Protein AF-A0A9D8DYC7-F1 (afdb_monomer_lite)

pLDDT: mean 74.24, std 22.23, range [32.59, 98.38]

Radius of gyration: 33.9 Å; chains: 1; bounding box: 55×58×123 Å

Structure (mmCIF, N/CA/C/O backbone):
data_AF-A0A9D8DYC7-F1
#
_entry.id   AF-A0A9D8DYC7-F1
#
loop_
_atom_site.group_PDB
_atom_site.id
_atom_site.type_symbol
_atom_site.label_atom_id
_atom_site.label_alt_id
_atom_site.label_comp_id
_atom_site.label_asym_id
_atom_site.label_entity_id
_atom_site.label_seq_id
_atom_site.pdbx_PDB_ins_code
_atom_site.Cartn_x
_atom_site.Cartn_y
_atom_site.Cartn_z
_atom_site.occupancy
_atom_site.B_iso_or_equiv
_atom_site.auth_seq_id
_atom_site.auth_comp_id
_atom_site.auth_asym_id
_atom_site.auth_atom_id
_atom_site.pdbx_PDB_model_num
ATOM 1 N N . MET A 1 1 ? 30.941 -20.129 37.085 1.00 39.78 1 MET A N 1
ATOM 2 C CA . MET A 1 1 ? 29.629 -20.654 36.646 1.00 39.78 1 MET A CA 1
ATOM 3 C C . MET A 1 1 ? 29.746 -21.065 35.185 1.00 39.78 1 MET A C 1
ATOM 5 O O . MET A 1 1 ? 30.090 -20.226 34.367 1.00 39.78 1 MET A O 1
ATOM 9 N N . ARG A 1 2 ? 29.586 -22.355 34.863 1.00 40.44 2 ARG A N 1
ATOM 10 C CA . ARG A 1 2 ? 29.643 -22.871 33.484 1.00 40.44 2 ARG A CA 1
ATOM 11 C C . ARG A 1 2 ? 28.208 -23.106 33.016 1.00 40.44 2 ARG A C 1
ATOM 13 O O . ARG A 1 2 ? 27.512 -23.919 33.615 1.00 40.44 2 ARG A O 1
ATOM 20 N N . HIS A 1 3 ? 27.760 -22.380 31.995 1.00 33.50 3 HIS A N 1
ATOM 21 C CA . HIS A 1 3 ? 26.435 -22.586 31.413 1.00 33.50 3 HIS A CA 1
ATOM 22 C C . HIS A 1 3 ? 26.420 -23.901 30.630 1.00 33.50 3 HIS A C 1
ATOM 24 O O . HIS A 1 3 ? 27.193 -24.101 29.695 1.00 33.50 3 HIS A O 1
ATOM 30 N N . ARG A 1 4 ? 25.558 -24.817 31.069 1.00 41.38 4 ARG A N 1
ATOM 31 C CA . ARG A 1 4 ? 25.291 -26.105 30.432 1.00 41.38 4 ARG A CA 1
ATOM 32 C C . ARG A 1 4 ? 24.345 -25.852 29.257 1.00 41.38 4 ARG A C 1
ATOM 34 O O . ARG A 1 4 ? 23.268 -25.299 29.456 1.00 41.38 4 ARG A O 1
ATOM 41 N N . ALA A 1 5 ? 24.748 -26.234 28.048 1.00 40.66 5 ALA A N 1
ATOM 42 C CA . ALA A 1 5 ? 23.866 -26.227 26.888 1.00 40.66 5 ALA A CA 1
ATOM 43 C C . ALA A 1 5 ? 22.765 -27.280 27.090 1.00 40.66 5 ALA A C 1
ATOM 45 O O . ALA A 1 5 ? 23.059 -28.463 27.275 1.00 40.66 5 ALA A O 1
ATOM 46 N N . VAL A 1 6 ? 21.509 -26.840 27.093 1.00 42.41 6 VAL A N 1
ATOM 47 C CA . VAL A 1 6 ? 20.333 -27.715 27.113 1.00 42.41 6 VAL A CA 1
ATOM 48 C C . VAL A 1 6 ? 20.052 -28.133 25.671 1.00 42.41 6 VAL A C 1
ATOM 50 O O . VAL A 1 6 ? 19.898 -27.280 24.798 1.00 42.41 6 VAL A O 1
ATOM 53 N N . ARG A 1 7 ? 20.028 -29.443 25.414 1.00 35.91 7 ARG A N 1
ATOM 54 C CA . ARG A 1 7 ? 19.517 -30.002 24.159 1.00 35.91 7 ARG A CA 1
ATOM 55 C C . ARG A 1 7 ? 17.993 -29.949 24.207 1.00 35.91 7 ARG A C 1
ATOM 57 O O . ARG A 1 7 ? 17.402 -30.446 25.160 1.00 35.91 7 ARG A O 1
ATOM 64 N N . LEU A 1 8 ? 17.384 -29.321 23.207 1.00 41.25 8 LEU A N 1
ATOM 65 C CA . LEU A 1 8 ? 15.946 -29.383 22.968 1.00 41.25 8 LEU A CA 1
ATOM 66 C C . LEU A 1 8 ? 15.691 -30.579 22.043 1.00 41.25 8 LEU A C 1
ATOM 68 O O . LEU A 1 8 ? 15.906 -30.475 20.838 1.00 41.25 8 LEU A O 1
ATOM 72 N N . ASP A 1 9 ? 15.283 -31.709 22.619 1.00 42.84 9 ASP A N 1
ATOM 73 C CA . ASP A 1 9 ? 14.902 -32.935 21.905 1.00 42.84 9 ASP A CA 1
ATOM 74 C C . ASP A 1 9 ? 13.382 -32.988 21.654 1.00 42.84 9 ASP A C 1
ATOM 76 O O . ASP A 1 9 ? 12.734 -33.977 21.965 1.00 42.84 9 ASP A O 1
ATOM 80 N N . ASP A 1 10 ? 12.808 -31.938 21.056 1.00 39.88 10 ASP A N 1
ATOM 81 C CA . ASP A 1 10 ? 11.396 -31.928 20.635 1.00 39.88 10 ASP A CA 1
ATOM 82 C C . ASP A 1 10 ? 11.242 -31.366 19.210 1.00 39.88 10 ASP A C 1
ATOM 84 O O . ASP A 1 10 ? 10.571 -30.365 18.951 1.00 39.88 10 ASP A O 1
ATOM 88 N N . GLU A 1 11 ? 11.876 -32.032 18.239 1.00 32.59 11 GLU A N 1
ATOM 89 C CA . GLU A 1 11 ? 11.521 -31.882 16.824 1.00 32.59 11 GLU A CA 1
ATOM 90 C C . GLU A 1 11 ? 10.246 -32.698 16.552 1.00 32.59 11 GLU A C 1
ATOM 92 O O . GLU A 1 11 ? 10.288 -33.883 16.208 1.00 32.59 11 GLU A O 1
ATOM 97 N N . VAL A 1 12 ? 9.076 -32.065 16.676 1.00 34.31 12 VAL A N 1
ATOM 98 C CA . VAL A 1 12 ? 7.830 -32.639 16.155 1.00 34.31 12 VAL A CA 1
ATOM 99 C C . VAL A 1 12 ? 7.902 -32.609 14.630 1.00 34.31 12 VAL A C 1
ATOM 101 O O . VAL A 1 12 ? 7.516 -31.644 13.970 1.00 34.31 12 VAL A O 1
ATOM 104 N N . ARG A 1 13 ? 8.389 -33.707 14.046 1.00 41.12 13 ARG A N 1
ATOM 105 C CA . ARG A 1 13 ? 8.246 -33.987 12.616 1.00 41.12 13 ARG A CA 1
ATOM 106 C C . ARG A 1 13 ? 6.770 -34.199 12.306 1.00 41.12 13 ARG A C 1
ATOM 108 O O . ARG A 1 13 ? 6.270 -35.325 12.306 1.00 41.12 13 ARG A O 1
ATOM 115 N N . LEU A 1 14 ? 6.068 -33.111 12.001 1.00 36.12 14 LEU A N 1
ATOM 116 C CA . LEU A 1 14 ? 4.767 -33.171 11.353 1.00 36.12 14 LEU A CA 1
ATOM 117 C C . LEU A 1 14 ? 4.957 -33.881 10.009 1.00 36.12 14 LEU A C 1
ATOM 119 O O . LEU A 1 14 ? 5.402 -33.295 9.022 1.00 36.12 14 LEU A O 1
ATOM 123 N N . ARG A 1 15 ? 4.630 -35.180 9.977 1.00 42.94 15 ARG A N 1
ATOM 124 C CA . ARG A 1 15 ? 4.436 -35.969 8.756 1.00 42.94 15 ARG A CA 1
ATOM 125 C C . ARG A 1 15 ? 3.227 -35.411 8.007 1.00 42.94 15 ARG A C 1
ATOM 127 O O . ARG A 1 15 ? 2.181 -36.050 7.907 1.00 42.94 15 ARG A O 1
ATOM 134 N N . HIS A 1 16 ? 3.371 -34.223 7.436 1.00 38.84 16 HIS A N 1
ATOM 135 C CA . HIS A 1 16 ? 2.527 -33.816 6.336 1.00 38.84 16 HIS A CA 1
ATOM 136 C C . HIS A 1 16 ? 2.881 -34.729 5.168 1.00 38.84 16 HIS A C 1
ATOM 138 O O . HIS A 1 16 ? 3.920 -34.587 4.526 1.00 38.84 16 HIS A O 1
ATOM 144 N N . ARG A 1 17 ? 2.008 -35.710 4.917 1.00 43.97 17 ARG A N 1
ATOM 145 C CA . ARG A 1 17 ? 1.913 -36.419 3.639 1.00 43.97 17 ARG A CA 1
ATOM 146 C C . ARG A 1 17 ? 1.528 -35.409 2.551 1.00 43.97 17 ARG A C 1
ATOM 148 O O . ARG A 1 17 ? 0.410 -35.417 2.051 1.00 43.97 17 ARG A O 1
ATOM 155 N N . LEU A 1 18 ? 2.453 -34.527 2.199 1.00 41.94 18 LEU A N 1
ATOM 156 C CA . LEU A 1 18 ? 2.472 -33.879 0.904 1.00 41.94 18 LEU A CA 1
ATOM 157 C C . LEU A 1 18 ? 3.303 -34.797 0.021 1.00 41.94 18 LEU A C 1
ATOM 159 O O . LEU A 1 18 ? 4.520 -34.885 0.161 1.00 41.94 18 LEU A O 1
ATOM 163 N N . ALA A 1 19 ? 2.628 -35.535 -0.857 1.00 34.09 19 ALA A N 1
ATOM 164 C CA . ALA A 1 19 ? 3.305 -36.133 -1.990 1.00 34.09 19 ALA A CA 1
ATOM 165 C C . ALA A 1 19 ? 3.860 -34.973 -2.821 1.00 34.09 19 ALA A C 1
ATOM 167 O O . ALA A 1 19 ? 3.134 -34.298 -3.552 1.00 34.09 19 ALA A O 1
ATOM 168 N N . GLN A 1 20 ? 5.147 -34.702 -2.638 1.00 36.22 20 GLN A N 1
ATOM 169 C CA . GLN A 1 20 ? 5.927 -33.867 -3.524 1.00 36.22 20 GLN A CA 1
ATOM 170 C C . GLN A 1 20 ? 5.911 -34.572 -4.882 1.00 36.22 20 GLN A C 1
ATOM 172 O O . GLN A 1 20 ? 6.554 -35.602 -5.076 1.00 36.22 20 GLN A O 1
ATOM 177 N N . LEU A 1 21 ? 5.107 -34.059 -5.814 1.00 38.34 21 LEU A N 1
ATOM 178 C CA . LEU A 1 21 ? 5.209 -34.426 -7.219 1.00 38.34 21 LEU A CA 1
ATOM 179 C C . LEU A 1 21 ? 6.598 -33.982 -7.677 1.00 38.34 21 LEU A C 1
ATOM 181 O O . LEU A 1 21 ? 6.830 -32.811 -7.986 1.00 38.34 21 LEU A O 1
ATOM 185 N N . HIS A 1 22 ? 7.537 -34.925 -7.665 1.00 40.12 22 HIS A N 1
ATOM 186 C CA . HIS A 1 22 ? 8.797 -34.789 -8.367 1.00 40.12 22 HIS A CA 1
ATOM 187 C C . HIS A 1 22 ? 8.465 -34.391 -9.803 1.00 40.12 22 HIS A C 1
ATOM 189 O O . HIS A 1 22 ? 7.750 -35.106 -10.510 1.00 40.12 22 HIS A O 1
ATOM 195 N N . ARG A 1 23 ? 8.954 -33.220 -10.227 1.00 39.28 23 ARG A N 1
ATOM 196 C CA . ARG A 1 23 ? 8.998 -32.875 -11.646 1.00 39.28 23 ARG A CA 1
ATOM 197 C C . ARG A 1 23 ? 9.693 -34.033 -12.346 1.00 39.28 23 ARG A C 1
ATOM 199 O O . ARG A 1 23 ? 10.857 -34.304 -12.058 1.00 39.28 23 ARG A O 1
ATOM 206 N N . ALA A 1 24 ? 8.973 -34.702 -13.241 1.00 43.03 24 ALA A N 1
ATOM 207 C CA . ALA A 1 24 ? 9.589 -35.595 -14.200 1.00 43.03 24 ALA A CA 1
ATOM 208 C C . ALA A 1 24 ? 10.715 -34.812 -14.881 1.00 43.03 24 ALA A C 1
ATOM 210 O O . ALA A 1 24 ? 10.492 -33.713 -15.401 1.00 43.03 24 ALA A O 1
ATOM 211 N N . ALA A 1 25 ? 11.929 -35.352 -14.796 1.00 48.31 25 ALA A N 1
ATOM 212 C CA . ALA A 1 25 ? 13.058 -34.888 -15.572 1.00 48.31 25 ALA A CA 1
ATOM 213 C C . ALA A 1 25 ? 12.602 -34.798 -17.032 1.00 48.31 25 ALA A C 1
ATOM 215 O O . ALA A 1 25 ? 12.204 -35.795 -17.633 1.00 48.31 25 ALA A O 1
ATOM 216 N N . GLY A 1 26 ? 12.579 -33.578 -17.569 1.00 46.78 26 GLY A N 1
ATOM 217 C CA . GLY A 1 26 ? 12.289 -33.350 -18.972 1.00 46.78 26 GLY A CA 1
ATOM 218 C C . GLY A 1 26 ? 13.340 -34.077 -19.792 1.00 46.78 26 GLY A C 1
ATOM 219 O O . GLY A 1 26 ? 14.512 -33.708 -19.767 1.00 46.78 26 GLY A O 1
ATOM 220 N N . HIS A 1 27 ? 12.903 -35.134 -20.469 1.00 51.03 27 HIS A N 1
ATOM 221 C CA . HIS A 1 27 ? 13.691 -35.909 -21.407 1.00 51.03 27 HIS A CA 1
ATOM 222 C C . HIS A 1 27 ? 14.427 -34.996 -22.390 1.00 51.03 27 HIS A C 1
ATOM 224 O O . HIS A 1 27 ? 13.849 -34.065 -22.961 1.00 51.03 27 HIS A O 1
ATOM 230 N N . GLY A 1 28 ? 15.717 -35.283 -22.572 1.00 50.50 28 GLY A N 1
ATOM 231 C CA . GLY A 1 28 ? 16.559 -34.641 -23.565 1.00 50.50 28 GLY A CA 1
ATOM 232 C C . GLY A 1 28 ? 15.902 -34.686 -24.940 1.00 50.50 28 GLY A C 1
ATOM 233 O O . GLY A 1 28 ? 15.473 -35.737 -25.414 1.00 50.50 28 GLY A O 1
ATOM 234 N N . ARG A 1 29 ? 15.836 -33.525 -25.592 1.00 51.84 29 ARG A N 1
ATOM 235 C CA . ARG A 1 29 ? 15.530 -33.439 -27.018 1.00 51.84 29 ARG A CA 1
ATOM 236 C C . ARG A 1 29 ? 16.759 -33.908 -27.792 1.00 51.84 29 ARG A C 1
ATOM 238 O O . ARG A 1 29 ? 17.601 -33.101 -28.173 1.00 51.84 29 ARG A O 1
ATOM 245 N N . ALA A 1 30 ? 16.859 -35.220 -27.981 1.00 54.38 30 ALA A N 1
ATOM 246 C CA . ALA A 1 30 ? 17.631 -35.797 -29.070 1.00 54.38 30 ALA A CA 1
ATOM 247 C C . ALA A 1 30 ? 16.997 -35.367 -30.404 1.00 54.38 30 ALA A C 1
ATOM 249 O O . ALA A 1 30 ? 15.776 -35.229 -30.512 1.00 54.38 30 ALA A O 1
ATOM 250 N N . GLY A 1 31 ? 17.848 -35.065 -31.382 1.00 56.78 31 GLY A N 1
ATOM 251 C CA . GLY A 1 31 ? 17.478 -34.395 -32.621 1.00 56.78 31 GLY A CA 1
ATOM 252 C C . GLY A 1 31 ? 16.510 -35.184 -33.500 1.00 56.78 31 GLY A C 1
ATOM 253 O O . GLY A 1 31 ? 16.640 -36.392 -33.674 1.00 56.78 31 GLY A O 1
ATOM 254 N N . ALA A 1 32 ? 15.587 -34.458 -34.126 1.00 54.31 32 ALA A N 1
ATOM 255 C CA . ALA A 1 32 ? 14.923 -34.915 -35.334 1.00 54.31 32 ALA A CA 1
ATOM 256 C C . ALA A 1 32 ? 15.637 -34.280 -36.532 1.00 54.31 32 ALA A C 1
ATOM 258 O O . ALA A 1 32 ? 15.712 -33.054 -36.655 1.00 54.31 32 ALA A O 1
ATOM 259 N N . ALA A 1 33 ? 16.195 -35.135 -37.385 1.00 54.84 33 ALA A N 1
ATOM 260 C CA . ALA A 1 33 ? 16.721 -34.766 -38.686 1.00 54.84 33 ALA A CA 1
ATOM 261 C C . ALA A 1 33 ? 15.634 -34.096 -39.544 1.00 54.84 33 ALA A C 1
ATOM 263 O O . ALA A 1 33 ? 14.439 -34.355 -39.393 1.00 54.84 33 ALA A O 1
ATOM 264 N N . ARG A 1 34 ? 16.077 -33.227 -40.458 1.00 56.47 34 ARG A N 1
ATOM 265 C CA . ARG A 1 34 ? 15.253 -32.565 -41.475 1.00 56.47 34 ARG A CA 1
ATOM 266 C C . ARG A 1 34 ? 14.502 -33.615 -42.300 1.00 56.47 34 ARG A C 1
ATOM 268 O O . ARG A 1 34 ? 15.087 -34.240 -43.178 1.00 56.47 34 ARG A O 1
ATOM 275 N N . GLY A 1 35 ? 13.216 -33.798 -42.016 1.00 66.12 35 GLY A N 1
ATOM 276 C CA . GLY A 1 35 ? 12.315 -34.550 -42.884 1.00 66.12 35 GLY A CA 1
ATOM 277 C C . GLY A 1 35 ? 12.008 -33.763 -44.170 1.00 66.12 35 GLY A C 1
ATOM 278 O O . GLY A 1 35 ? 11.955 -32.530 -44.125 1.00 66.12 35 GLY A O 1
ATOM 279 N N . PRO A 1 36 ? 11.819 -34.442 -45.315 1.00 60.09 36 PRO A N 1
ATOM 280 C CA . PRO A 1 36 ? 11.502 -33.804 -46.589 1.00 60.09 36 PRO A CA 1
ATOM 281 C C . PRO A 1 36 ? 10.137 -33.101 -46.542 1.00 60.09 36 PRO A C 1
ATOM 283 O O . PRO A 1 36 ? 9.155 -33.636 -46.030 1.00 60.09 36 PRO A O 1
ATOM 286 N N . GLN A 1 37 ? 10.088 -31.880 -47.081 1.00 61.56 37 GLN A N 1
ATOM 287 C CA . GLN A 1 37 ? 8.865 -31.083 -47.185 1.00 61.56 37 GLN A CA 1
ATOM 288 C C . GLN A 1 37 ? 7.853 -31.750 -48.135 1.00 61.56 37 GLN A C 1
ATOM 290 O O . GLN A 1 37 ? 8.222 -32.080 -49.266 1.00 61.56 37 GLN A O 1
ATOM 295 N N . PRO A 1 38 ? 6.577 -31.899 -47.735 1.00 59.25 38 PRO A N 1
ATOM 296 C CA . PRO A 1 38 ? 5.531 -32.370 -48.631 1.00 59.25 38 PRO A CA 1
ATOM 297 C C . PRO A 1 38 ? 5.264 -31.321 -49.717 1.00 59.25 38 PRO A C 1
ATOM 299 O O . PRO A 1 38 ? 4.814 -30.206 -49.446 1.00 59.25 38 PRO A O 1
ATOM 302 N N . ARG A 1 39 ? 5.571 -31.691 -50.962 1.00 60.62 39 ARG A N 1
ATOM 303 C CA . ARG A 1 39 ? 5.226 -30.935 -52.165 1.00 60.62 39 ARG A CA 1
ATOM 304 C C . ARG A 1 39 ? 3.802 -31.311 -52.597 1.00 60.62 39 ARG A C 1
ATOM 306 O O . ARG A 1 39 ? 3.547 -32.469 -52.898 1.00 60.62 39 ARG A O 1
ATOM 313 N N . HIS A 1 40 ? 2.940 -30.297 -52.684 1.00 59.12 40 HIS A N 1
ATOM 314 C CA . HIS A 1 40 ? 1.634 -30.262 -53.369 1.00 59.12 40 HIS A CA 1
ATOM 315 C C . HIS A 1 40 ? 0.416 -30.952 -52.727 1.00 59.12 40 HIS A C 1
ATOM 317 O O . HIS A 1 40 ? 0.489 -32.038 -52.165 1.00 59.12 40 HIS A O 1
ATOM 323 N N . GLY A 1 41 ? -0.742 -30.292 -52.897 1.00 49.97 41 GLY A N 1
ATOM 324 C CA . GLY A 1 41 ? -2.073 -30.877 -52.722 1.00 49.97 41 GLY A CA 1
ATOM 325 C C . GLY A 1 41 ? -3.179 -29.868 -52.392 1.00 49.97 41 GLY A C 1
ATOM 326 O O . GLY A 1 41 ? -3.667 -29.846 -51.266 1.00 49.97 41 GLY A O 1
ATOM 327 N N . ALA A 1 42 ? -3.607 -29.053 -53.362 1.00 53.22 42 ALA A N 1
ATOM 328 C CA . ALA A 1 42 ? -4.771 -28.167 -53.254 1.00 53.22 42 ALA A CA 1
ATOM 329 C C . ALA A 1 42 ? -6.081 -28.881 -53.643 1.00 53.22 42 ALA A C 1
ATOM 331 O O . ALA A 1 42 ? -6.836 -28.361 -54.446 1.00 53.22 42 ALA A O 1
ATOM 332 N N . HIS A 1 43 ? -6.365 -30.065 -53.093 1.00 57.16 43 HIS A N 1
ATOM 333 C CA . HIS A 1 43 ? -7.658 -30.739 -53.280 1.00 57.16 43 HIS A CA 1
ATOM 334 C C . HIS A 1 43 ? -8.028 -31.511 -52.008 1.00 57.16 43 HIS A C 1
ATOM 336 O O . HIS A 1 43 ? -7.647 -32.665 -51.831 1.00 57.16 43 HIS A O 1
ATOM 342 N N . ARG A 1 44 ? -8.754 -30.869 -51.085 1.00 50.88 44 ARG A N 1
ATOM 343 C CA . ARG A 1 44 ? -9.368 -31.559 -49.942 1.00 50.88 44 ARG A CA 1
ATOM 344 C C . ARG A 1 44 ? -10.794 -31.950 -50.320 1.00 50.88 44 ARG A C 1
ATOM 346 O O . ARG A 1 44 ? -11.689 -31.114 -50.266 1.00 50.88 44 ARG A O 1
ATOM 353 N N . GLY A 1 45 ? -10.988 -33.206 -50.715 1.00 71.56 45 GLY A N 1
ATOM 354 C CA . GLY A 1 45 ? -12.315 -33.823 -50.717 1.00 71.56 45 GLY A CA 1
ATOM 355 C C . GLY A 1 45 ? -12.851 -33.962 -49.287 1.00 71.56 45 GLY A C 1
ATOM 356 O O . GLY A 1 45 ? -12.072 -33.988 -48.330 1.00 71.56 45 GLY A O 1
ATOM 357 N N . ALA A 1 46 ? -14.176 -34.023 -49.141 1.00 61.59 46 ALA A N 1
ATOM 358 C CA . ALA A 1 46 ? -14.837 -34.220 -47.856 1.00 61.59 46 ALA A CA 1
ATOM 359 C C . ALA A 1 46 ? -14.375 -35.544 -47.225 1.00 61.59 46 ALA A C 1
ATOM 361 O O . ALA A 1 46 ? -14.586 -36.619 -47.785 1.00 61.59 46 ALA A O 1
ATOM 362 N N . LEU A 1 47 ? -13.702 -35.459 -46.076 1.00 68.81 47 LEU A N 1
ATOM 363 C CA . LEU A 1 47 ? -13.315 -36.642 -45.314 1.00 68.81 47 LEU A CA 1
ATOM 364 C C . LEU A 1 47 ? -14.577 -37.282 -44.702 1.00 68.81 47 LEU A C 1
ATOM 366 O O . LEU A 1 47 ? -15.395 -36.546 -44.149 1.00 68.81 47 LEU A O 1
ATOM 370 N N . PRO A 1 48 ? -14.740 -38.617 -44.767 1.00 62.66 48 PRO A N 1
ATOM 371 C CA . PRO A 1 48 ? -15.850 -39.316 -44.123 1.00 62.66 48 PRO A CA 1
ATOM 372 C C . PRO A 1 48 ? -15.851 -39.111 -42.604 1.00 62.66 48 PRO A C 1
ATOM 374 O O . PRO A 1 48 ? -14.788 -39.081 -41.977 1.00 62.66 48 PRO A O 1
ATOM 377 N N . ASP A 1 49 ? -17.043 -39.040 -42.009 1.00 60.62 49 ASP A N 1
ATOM 378 C CA . ASP A 1 49 ? -17.220 -38.924 -40.561 1.00 60.62 49 ASP A CA 1
ATOM 379 C C . ASP A 1 49 ? -16.598 -40.120 -39.828 1.00 60.62 49 ASP A C 1
ATOM 381 O O . ASP A 1 49 ? -17.120 -41.240 -39.806 1.00 60.62 49 ASP A O 1
ATOM 385 N N . LEU A 1 50 ? -15.458 -39.874 -39.183 1.00 62.72 50 LEU A N 1
ATOM 386 C CA . LEU A 1 50 ? -14.822 -40.839 -38.298 1.00 62.72 50 LEU A CA 1
ATOM 387 C C . LEU A 1 50 ? -15.702 -41.045 -37.059 1.00 62.72 50 LEU A C 1
ATOM 389 O O . LEU A 1 50 ? -15.846 -40.157 -36.213 1.00 62.72 50 LEU A O 1
ATOM 393 N N . ARG A 1 51 ? -16.255 -42.258 -36.926 1.00 60.78 51 ARG A N 1
ATOM 394 C CA . ARG A 1 51 ? -16.970 -42.714 -35.727 1.00 60.78 51 ARG A CA 1
ATOM 395 C C . ARG A 1 51 ? -16.068 -42.568 -34.500 1.00 60.78 51 ARG A C 1
ATOM 397 O O . ARG A 1 51 ? -15.118 -43.327 -34.311 1.00 60.78 51 ARG A O 1
ATOM 404 N N . ARG A 1 52 ? -16.392 -41.607 -33.630 1.00 64.94 52 ARG A N 1
ATOM 405 C CA . ARG A 1 52 ? -15.810 -41.515 -32.286 1.00 64.94 52 ARG A CA 1
ATOM 406 C C . ARG A 1 52 ? -16.224 -42.746 -31.484 1.00 64.94 52 ARG A C 1
ATOM 408 O O . ARG A 1 52 ? -17.404 -42.936 -31.199 1.00 64.94 52 ARG A O 1
ATOM 415 N N . THR A 1 53 ? -15.249 -43.561 -31.097 1.00 51.00 53 THR A N 1
ATOM 416 C CA . THR A 1 53 ? -15.454 -44.651 -30.142 1.00 51.00 53 THR A CA 1
ATOM 417 C C . THR A 1 53 ? -15.936 -44.085 -28.804 1.00 51.00 53 THR A C 1
ATOM 419 O O . THR A 1 53 ? -15.492 -43.021 -28.357 1.00 51.00 53 THR A O 1
ATOM 422 N N . SER A 1 54 ? -16.901 -44.766 -28.176 1.00 62.41 54 SER A N 1
ATOM 423 C CA . SER A 1 54 ? -17.476 -44.309 -26.909 1.00 62.41 54 SER A CA 1
ATOM 424 C C . SER A 1 54 ? -16.379 -44.287 -25.842 1.00 62.41 54 SER A C 1
ATOM 426 O O . SER A 1 54 ? -15.671 -45.275 -25.646 1.00 62.41 54 SER A O 1
ATOM 428 N N . ARG A 1 55 ? -16.191 -43.137 -25.187 1.00 65.31 55 ARG A N 1
ATOM 429 C CA . ARG A 1 55 ? -15.184 -42.992 -24.134 1.00 65.31 55 ARG A CA 1
ATOM 430 C C . ARG A 1 55 ? -15.534 -43.917 -22.973 1.00 65.31 55 ARG A C 1
ATOM 432 O O . ARG A 1 55 ? -16.650 -43.863 -22.455 1.00 65.31 55 ARG A O 1
ATOM 439 N N . THR A 1 56 ? -14.559 -44.703 -22.534 1.00 58.38 56 THR A N 1
ATOM 440 C CA . THR A 1 56 ? -14.638 -45.537 -21.334 1.00 58.38 56 THR A CA 1
ATOM 441 C C . THR A 1 56 ? -15.025 -44.666 -20.138 1.00 58.38 56 THR A C 1
ATOM 443 O O . THR A 1 56 ? -14.313 -43.724 -19.781 1.00 58.38 56 THR A O 1
ATOM 446 N N . ARG A 1 57 ? -16.190 -44.939 -19.539 1.00 65.06 57 ARG A N 1
ATOM 447 C CA . ARG A 1 57 ? -16.661 -44.232 -18.343 1.00 65.06 57 ARG A CA 1
ATOM 448 C C . ARG A 1 57 ? -15.755 -44.601 -17.174 1.00 65.06 57 ARG A C 1
ATOM 450 O O . ARG A 1 57 ? -15.758 -45.741 -16.725 1.00 65.06 57 ARG A O 1
ATOM 457 N N . VAL A 1 58 ? -14.998 -43.629 -16.677 1.00 67.62 58 VAL A N 1
ATOM 458 C CA . VAL A 1 58 ? -14.230 -43.782 -15.438 1.00 67.62 58 VAL A CA 1
ATOM 459 C C . VAL A 1 58 ? -15.224 -43.822 -14.268 1.00 67.62 58 VAL A C 1
ATOM 461 O O . VAL A 1 58 ? -15.994 -42.868 -14.109 1.00 67.62 58 VAL A O 1
ATOM 464 N N . PRO A 1 59 ? -15.258 -44.895 -13.458 1.00 57.72 59 PRO A N 1
ATOM 465 C CA . PRO A 1 59 ? -16.154 -44.977 -12.313 1.00 57.72 59 PRO A CA 1
ATOM 466 C C . PRO A 1 59 ? -15.790 -43.906 -11.277 1.00 57.72 59 PRO A C 1
ATOM 468 O O . PRO A 1 59 ? -14.634 -43.755 -10.875 1.00 57.72 59 PRO A O 1
ATOM 471 N N . ARG A 1 60 ? -16.797 -43.135 -10.850 1.00 61.62 60 ARG A N 1
ATOM 472 C CA . ARG A 1 60 ? -16.663 -42.167 -9.757 1.00 61.62 60 ARG A CA 1
ATOM 473 C C . ARG A 1 60 ? -16.336 -42.910 -8.459 1.00 61.62 60 ARG A C 1
ATOM 475 O O . ARG A 1 60 ? -17.002 -43.875 -8.100 1.00 61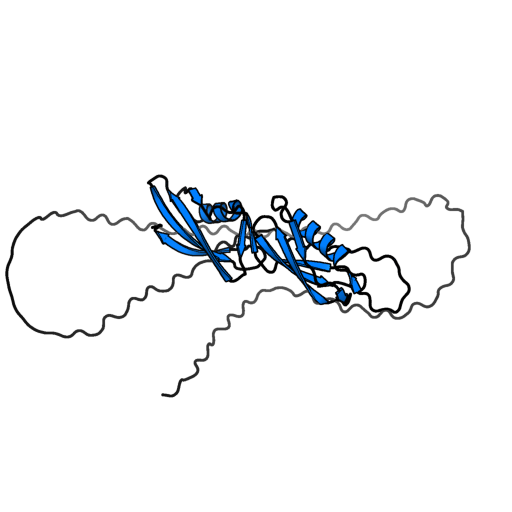.62 60 ARG A O 1
ATOM 482 N N . ARG A 1 61 ? -15.316 -42.411 -7.759 1.00 66.00 61 ARG A N 1
ATOM 483 C CA . ARG A 1 61 ? -14.842 -42.872 -6.447 1.00 66.00 61 ARG A CA 1
ATOM 484 C C . ARG A 1 61 ? -16.011 -42.962 -5.441 1.00 66.00 61 ARG A C 1
ATOM 486 O O . ARG A 1 61 ? -16.737 -41.972 -5.317 1.00 66.00 61 ARG A O 1
ATOM 493 N N . PRO A 1 62 ? -16.192 -44.078 -4.707 1.00 60.34 62 PRO A N 1
ATOM 494 C CA . PRO A 1 62 ? -17.206 -44.173 -3.663 1.00 60.34 62 PRO A CA 1
ATOM 495 C C . PRO A 1 62 ? -16.915 -43.184 -2.533 1.00 60.34 62 PRO A C 1
ATOM 497 O O . PRO A 1 62 ? -15.776 -43.038 -2.082 1.00 60.34 62 PRO A O 1
ATOM 500 N N . ARG A 1 63 ? -17.965 -42.494 -2.092 1.00 61.75 63 ARG A N 1
ATOM 501 C CA . ARG A 1 63 ? -17.963 -41.586 -0.943 1.00 61.75 63 ARG A CA 1
ATOM 502 C C . ARG A 1 63 ? -17.823 -42.428 0.331 1.00 61.75 63 ARG A C 1
ATOM 504 O O . ARG A 1 63 ? -18.583 -43.372 0.516 1.00 61.75 63 ARG A O 1
ATOM 511 N N . ALA A 1 64 ? -16.868 -42.101 1.198 1.00 60.41 64 ALA A N 1
ATOM 512 C CA . ALA A 1 64 ? -16.766 -42.731 2.513 1.00 60.41 64 ALA A CA 1
ATOM 513 C C . ALA A 1 64 ? -17.898 -42.228 3.437 1.00 60.41 64 ALA A C 1
ATOM 515 O O . ALA A 1 64 ? -18.135 -41.016 3.466 1.00 60.41 64 ALA A O 1
ATOM 516 N N . PRO A 1 65 ? -18.569 -43.098 4.215 1.00 59.47 65 PRO A N 1
ATOM 517 C CA . PRO A 1 65 ? -19.441 -42.677 5.303 1.00 59.47 65 PRO A CA 1
ATOM 518 C C . PRO A 1 65 ? -18.599 -42.446 6.567 1.00 59.47 65 PRO A C 1
ATOM 520 O O . PRO A 1 65 ? -18.267 -43.377 7.298 1.00 59.47 65 PRO A O 1
ATOM 523 N N . GLY A 1 66 ? -18.217 -41.191 6.810 1.00 55.28 66 GLY A N 1
ATOM 524 C CA . GLY A 1 66 ? -17.604 -40.762 8.067 1.00 55.28 66 GLY A CA 1
ATOM 525 C C . GLY A 1 66 ? -18.681 -40.351 9.066 1.00 55.28 66 GLY A C 1
ATOM 526 O O . GLY A 1 66 ? -19.409 -39.394 8.822 1.00 55.28 66 GLY A O 1
ATOM 527 N N . ARG A 1 67 ? -18.794 -41.117 10.152 1.00 48.41 67 ARG A N 1
ATOM 528 C CA . ARG A 1 67 ? -19.765 -40.980 11.244 1.00 48.41 67 ARG A CA 1
ATOM 529 C C . ARG A 1 67 ? -19.635 -39.645 11.990 1.00 48.41 67 ARG A C 1
ATOM 531 O O . ARG A 1 67 ? -18.533 -39.139 12.180 1.00 48.41 67 ARG A O 1
ATOM 538 N N . ALA A 1 68 ? -20.776 -39.137 12.451 1.00 50.09 68 ALA A N 1
ATOM 539 C CA . ALA A 1 68 ? -20.882 -38.042 13.406 1.00 50.09 68 ALA A CA 1
ATOM 540 C C . ALA A 1 68 ? -20.290 -38.453 14.764 1.00 50.09 68 ALA A C 1
ATOM 542 O O . ALA A 1 68 ? -20.654 -39.497 15.304 1.00 50.09 68 ALA A O 1
ATOM 543 N N . LEU A 1 69 ? -19.410 -37.621 15.317 1.00 54.03 69 LEU A N 1
ATOM 544 C CA . LEU A 1 69 ? -19.029 -37.666 16.726 1.00 54.03 69 LEU A CA 1
ATOM 545 C C . LEU A 1 69 ? -19.717 -36.496 17.432 1.00 54.03 69 LEU A C 1
ATOM 547 O O . LEU A 1 69 ? -19.200 -35.383 17.482 1.00 54.03 69 LEU A O 1
ATOM 551 N N . LEU A 1 70 ? -20.917 -36.773 17.938 1.00 54.59 70 LEU A N 1
ATOM 552 C CA . LEU A 1 70 ? -21.482 -36.083 19.091 1.00 54.59 70 LEU A CA 1
ATOM 553 C C . LEU A 1 70 ? -20.736 -36.621 20.314 1.00 54.59 70 LEU A C 1
ATOM 555 O O . LEU A 1 70 ? -20.929 -37.776 20.684 1.00 54.59 70 LEU A O 1
ATOM 559 N N . HIS A 1 71 ? -19.887 -35.802 20.924 1.00 52.06 71 HIS A N 1
ATOM 560 C CA . HIS A 1 71 ? -19.508 -36.006 22.315 1.00 52.06 71 HIS A CA 1
ATOM 561 C C . HIS A 1 71 ? -19.952 -34.794 23.120 1.00 52.06 71 HIS A C 1
ATOM 563 O O . HIS A 1 71 ? -19.443 -33.684 22.982 1.00 52.06 71 HIS A O 1
ATOM 569 N N . GLU A 1 72 ? -20.974 -35.069 23.921 1.00 55.75 72 GLU A N 1
ATOM 570 C CA . GLU A 1 72 ? -21.478 -34.295 25.036 1.00 55.75 72 GLU A CA 1
ATOM 571 C C . GLU A 1 72 ? -20.321 -33.853 25.939 1.00 55.75 72 GLU A C 1
ATOM 573 O O . GLU A 1 72 ? -19.621 -34.684 26.517 1.00 55.75 72 GLU A O 1
ATOM 578 N N . LEU A 1 73 ? -20.144 -32.542 26.110 1.00 55.09 73 LEU A N 1
ATOM 579 C CA . LEU A 1 73 ? -19.483 -32.017 27.299 1.00 55.09 73 LEU A CA 1
ATOM 580 C C . LEU A 1 73 ? -20.560 -31.533 28.257 1.00 55.09 73 LEU A C 1
ATOM 582 O O . LEU A 1 73 ? -21.249 -30.535 28.039 1.00 55.09 73 LEU A O 1
ATOM 586 N N . GLY A 1 74 ? -20.721 -32.357 29.287 1.00 48.53 74 GLY A N 1
ATOM 587 C CA . GLY A 1 74 ? -21.672 -32.221 30.361 1.00 48.53 74 GLY A CA 1
ATOM 588 C C . GLY A 1 74 ? -21.502 -30.940 31.170 1.00 48.53 74 GLY A C 1
ATOM 589 O O . GLY A 1 74 ? -20.425 -30.380 31.356 1.00 48.53 74 GLY A O 1
ATOM 590 N N . ARG A 1 75 ? -22.658 -30.527 31.671 1.00 50.91 75 ARG A N 1
ATOM 591 C CA . ARG A 1 75 ? -22.931 -29.433 32.592 1.00 50.91 75 ARG A CA 1
ATOM 592 C C . ARG A 1 75 ? -22.010 -29.456 33.819 1.00 50.91 75 ARG A C 1
ATOM 594 O O . ARG A 1 75 ? -22.012 -30.434 34.563 1.00 50.91 75 ARG A O 1
ATOM 601 N N . ALA A 1 76 ? -21.384 -28.321 34.122 1.00 41.59 76 ALA A N 1
ATOM 602 C CA . ALA A 1 76 ? -20.998 -27.967 35.485 1.00 41.59 76 ALA A CA 1
ATOM 603 C C . ALA A 1 76 ? -21.964 -26.891 36.005 1.00 41.59 76 ALA A C 1
ATOM 605 O O . ALA A 1 76 ? -22.151 -25.843 35.391 1.00 41.59 76 ALA A O 1
ATOM 606 N N . ARG A 1 77 ? -22.639 -27.216 37.112 1.00 46.19 77 ARG A N 1
ATOM 607 C CA . ARG A 1 77 ? -23.621 -26.379 37.815 1.00 46.19 77 ARG A CA 1
ATOM 608 C C . ARG A 1 77 ? -22.986 -25.106 38.405 1.00 46.19 77 ARG A C 1
ATOM 610 O O . ARG A 1 77 ? -21.845 -25.166 38.859 1.00 46.19 77 ARG A O 1
ATOM 617 N N . PRO A 1 78 ? -23.760 -24.015 38.544 1.00 46.06 78 PRO A N 1
ATOM 618 C CA . PRO A 1 78 ? -23.403 -22.889 39.398 1.00 46.06 78 PRO A CA 1
ATOM 619 C C . PRO A 1 78 ? -23.526 -23.279 40.881 1.00 46.06 78 PRO A C 1
ATOM 621 O O . PRO A 1 78 ? -24.560 -23.789 41.316 1.00 46.06 78 PRO A O 1
ATOM 624 N N . ARG A 1 79 ? -22.478 -23.025 41.674 1.00 51.88 79 ARG A N 1
ATOM 625 C CA . ARG A 1 79 ? -22.599 -22.946 43.135 1.00 51.88 79 ARG A CA 1
ATOM 626 C C . ARG A 1 79 ? -23.093 -21.549 43.485 1.00 51.88 79 ARG A C 1
ATOM 628 O O . ARG A 1 79 ? -22.339 -20.586 43.408 1.00 51.88 79 ARG A O 1
ATOM 635 N N . ALA A 1 80 ? -24.360 -21.475 43.867 1.00 46.47 80 ALA A N 1
ATOM 636 C CA . ALA A 1 80 ? -24.849 -20.428 44.741 1.00 46.47 80 ALA A CA 1
ATOM 637 C C . ALA A 1 80 ? -24.215 -20.620 46.127 1.00 46.47 80 ALA A C 1
ATOM 639 O O . ALA A 1 80 ? -24.199 -21.737 46.648 1.00 46.47 80 ALA A O 1
ATOM 640 N N . ALA A 1 81 ? -23.726 -19.538 46.722 1.00 51.84 81 ALA A N 1
ATOM 641 C CA . ALA A 1 81 ? -23.616 -19.424 48.167 1.00 51.84 81 ALA A CA 1
ATOM 642 C C . ALA A 1 81 ? -24.264 -18.096 48.599 1.00 51.84 81 ALA A C 1
ATOM 644 O O . ALA A 1 81 ? -24.158 -17.117 47.854 1.00 51.84 81 ALA A O 1
ATOM 645 N N . PRO A 1 82 ? -24.971 -18.069 49.741 1.00 57.28 82 PRO A N 1
ATOM 646 C CA . PRO A 1 82 ? -25.755 -16.926 50.194 1.00 57.28 82 PRO A CA 1
ATOM 647 C C . PRO A 1 82 ? -24.879 -15.887 50.896 1.00 57.28 82 PRO A C 1
ATOM 649 O O . PRO A 1 82 ? -23.828 -16.210 51.449 1.00 57.28 82 PRO A O 1
ATOM 652 N N . GLY A 1 83 ? -25.353 -14.643 50.893 1.00 52.00 83 GLY A N 1
ATOM 653 C CA . GLY A 1 83 ? -24.753 -13.551 51.645 1.00 52.00 83 GLY A CA 1
ATOM 654 C C . GLY A 1 83 ? -24.830 -13.738 53.160 1.00 52.00 83 GLY A C 1
ATOM 655 O O . GLY A 1 83 ? -25.716 -14.414 53.679 1.00 52.00 83 GLY A O 1
ATOM 656 N N . LEU A 1 84 ? -23.915 -13.064 53.847 1.00 58.19 84 LEU A N 1
ATOM 657 C CA . LEU A 1 84 ? -24.045 -12.656 55.238 1.00 58.19 84 LEU A CA 1
ATOM 658 C C . LEU A 1 84 ? -23.370 -11.291 55.372 1.00 58.19 84 LEU A C 1
ATOM 660 O O . LEU A 1 84 ? -22.178 -11.124 55.126 1.00 58.19 84 LEU A O 1
ATOM 664 N N . THR A 1 85 ? -24.211 -10.315 55.674 1.00 60.16 85 THR A N 1
ATOM 665 C CA . THR A 1 85 ? -23.893 -9.014 56.247 1.00 60.16 85 THR A CA 1
ATOM 666 C C . THR A 1 85 ? -23.143 -9.175 57.566 1.00 60.16 85 THR A C 1
ATOM 668 O O . THR A 1 85 ? -23.569 -9.987 58.382 1.00 60.16 85 THR A O 1
ATOM 671 N N . ASP A 1 86 ? -22.147 -8.329 57.820 1.00 45.47 86 ASP A N 1
ATOM 672 C CA . ASP A 1 86 ? -22.029 -7.684 59.132 1.00 45.47 86 ASP A CA 1
ATOM 673 C C . ASP A 1 86 ? -21.279 -6.343 59.003 1.00 45.47 86 ASP A C 1
ATOM 675 O O . ASP A 1 86 ? -20.171 -6.320 58.450 1.00 45.47 86 ASP A O 1
ATOM 679 N N . PRO A 1 87 ? -21.878 -5.215 59.426 1.00 59.94 87 PRO A N 1
ATOM 680 C CA . PRO A 1 87 ? -21.183 -3.957 59.614 1.00 59.94 87 PRO A CA 1
ATOM 681 C C . PRO A 1 87 ? -20.630 -3.831 61.045 1.00 59.94 87 PRO A C 1
ATOM 683 O O . PRO A 1 87 ? -21.202 -4.313 62.011 1.00 59.94 87 PRO A O 1
ATOM 686 N N . ASP A 1 88 ? -19.570 -3.036 61.147 1.00 53.44 88 ASP A N 1
ATOM 687 C CA . ASP A 1 88 ? -19.138 -2.296 62.334 1.00 53.44 88 ASP A CA 1
ATOM 688 C C . ASP A 1 88 ? -18.321 -2.951 63.473 1.00 53.44 88 ASP A C 1
ATOM 690 O O . ASP A 1 88 ? -18.668 -3.931 64.119 1.00 53.44 88 ASP A O 1
ATOM 694 N N . ALA A 1 89 ? -17.279 -2.175 63.801 1.00 44.97 89 ALA A N 1
ATOM 695 C CA . ALA A 1 89 ? -16.803 -1.809 65.135 1.00 44.97 89 ALA A CA 1
ATOM 696 C C . ALA A 1 89 ? -15.607 -2.538 65.799 1.00 44.97 89 ALA A C 1
ATOM 698 O O . ALA A 1 89 ? -15.644 -3.687 66.219 1.00 44.97 89 ALA A O 1
ATOM 699 N N . HIS A 1 90 ? -14.609 -1.675 66.063 1.00 44.62 90 HIS A N 1
ATOM 700 C CA . HIS A 1 90 ? -13.553 -1.683 67.091 1.00 44.62 90 HIS A CA 1
ATOM 701 C C . HIS A 1 90 ? -12.177 -2.241 66.679 1.00 44.62 90 HIS A C 1
ATOM 703 O O . HIS A 1 90 ? -11.999 -3.411 66.389 1.00 44.62 90 HIS A O 1
ATOM 709 N N . ARG A 1 91 ? -11.143 -1.400 66.498 1.00 47.91 91 ARG A N 1
ATOM 710 C CA . ARG A 1 91 ? -10.413 -0.551 67.475 1.00 47.91 91 ARG A CA 1
ATOM 711 C C . ARG A 1 91 ? -9.636 -1.398 68.498 1.00 47.91 91 ARG A C 1
ATOM 713 O O . ARG A 1 91 ? -10.183 -1.751 69.530 1.00 47.91 91 ARG A O 1
ATOM 720 N N . GLY A 1 92 ? -8.320 -1.542 68.294 1.00 42.44 92 GLY A N 1
ATOM 721 C CA . GLY A 1 92 ? -7.378 -1.615 69.421 1.00 42.44 92 GLY A CA 1
ATOM 722 C C . GLY A 1 92 ? -6.236 -2.637 69.360 1.00 42.44 92 GLY A C 1
ATOM 723 O O . GLY A 1 92 ? -6.408 -3.780 69.736 1.00 42.44 92 GLY A O 1
ATOM 724 N N . ARG A 1 93 ? -5.036 -2.110 69.079 1.00 48.34 93 ARG A N 1
ATOM 725 C CA . ARG A 1 93 ? -3.752 -2.359 69.777 1.00 48.34 93 ARG A CA 1
ATOM 726 C C . ARG A 1 93 ? -3.090 -3.759 69.764 1.00 48.34 93 ARG A C 1
ATOM 728 O O . ARG A 1 93 ? -3.457 -4.644 70.514 1.00 48.34 93 ARG A O 1
ATOM 735 N N . ARG A 1 94 ? -1.890 -3.717 69.159 1.00 50.03 94 ARG A N 1
ATOM 736 C CA . ARG A 1 94 ? -0.547 -4.069 69.690 1.00 50.03 94 ARG A CA 1
ATOM 737 C C . ARG A 1 94 ? -0.123 -5.539 69.820 1.00 50.03 94 ARG A C 1
ATOM 739 O O . ARG A 1 94 ? -0.705 -6.291 70.583 1.00 50.03 94 ARG A O 1
ATOM 746 N N . ALA A 1 95 ? 1.091 -5.739 69.279 1.00 50.38 95 ALA A N 1
ATOM 747 C CA . ALA A 1 95 ? 2.150 -6.669 69.689 1.00 50.38 95 ALA A CA 1
ATOM 748 C C . ALA A 1 95 ? 1.843 -8.159 69.480 1.00 50.38 95 ALA A C 1
ATOM 750 O O . ALA A 1 95 ? 0.730 -8.609 69.662 1.00 50.38 95 ALA A O 1
ATOM 751 N N . CYS A 1 96 ? 2.772 -9.036 69.140 1.00 50.12 96 CYS A N 1
ATOM 752 C CA . CYS A 1 96 ? 4.170 -8.989 68.742 1.00 50.12 96 CYS A CA 1
ATOM 753 C C . CYS A 1 96 ? 4.461 -10.410 68.211 1.00 50.12 96 CYS A C 1
ATOM 755 O O . CYS A 1 96 ? 3.731 -11.350 68.516 1.00 50.12 96 CYS A O 1
ATOM 757 N N . CYS A 1 97 ? 5.592 -10.551 67.524 1.00 43.16 97 CYS A N 1
ATOM 758 C CA . CYS A 1 97 ? 6.329 -11.799 67.305 1.00 43.16 97 CYS A CA 1
ATOM 759 C C . CYS A 1 97 ? 5.964 -12.708 66.108 1.00 43.16 97 CYS A C 1
ATOM 761 O O . CYS A 1 97 ? 4.970 -13.418 66.096 1.00 43.16 97 CYS A O 1
ATOM 763 N N . VAL A 1 98 ? 6.953 -12.799 65.205 1.00 49.69 98 VAL A N 1
ATOM 764 C CA . VAL A 1 98 ? 7.650 -14.050 64.835 1.00 49.69 98 VAL A CA 1
ATOM 765 C C . VAL A 1 98 ? 6.823 -15.120 64.102 1.00 49.69 98 VAL A C 1
ATOM 767 O O . VAL A 1 98 ? 6.181 -15.947 64.734 1.00 49.69 98 VAL A O 1
ATOM 770 N N . ARG A 1 99 ? 7.026 -15.253 62.781 1.00 48.47 99 ARG A N 1
ATOM 771 C CA . ARG A 1 99 ? 7.789 -16.379 62.188 1.00 48.47 99 ARG A CA 1
ATOM 772 C C . ARG A 1 99 ? 7.862 -16.307 60.663 1.00 48.47 99 ARG A C 1
ATOM 774 O O . ARG A 1 99 ? 6.900 -15.997 59.975 1.00 48.47 99 ARG A O 1
ATOM 781 N N . HIS A 1 100 ? 9.046 -16.661 60.181 1.00 48.19 100 HIS A N 1
ATOM 782 C CA . HIS A 1 100 ? 9.380 -16.993 58.805 1.00 48.19 100 HIS A CA 1
ATOM 783 C C . HIS A 1 100 ? 8.493 -18.102 58.210 1.00 48.19 100 HIS A C 1
ATOM 785 O O . HIS A 1 100 ? 8.414 -19.189 58.773 1.00 48.19 100 HIS A O 1
ATOM 791 N N . HIS A 1 101 ? 7.969 -17.846 57.011 1.00 43.19 101 HIS A N 1
ATOM 792 C CA . HIS A 1 101 ? 7.662 -18.813 55.945 1.00 43.19 101 HIS A CA 1
ATOM 793 C C . HIS A 1 101 ? 7.852 -18.030 54.633 1.00 43.19 101 HIS A C 1
ATOM 795 O O . HIS A 1 101 ? 7.050 -17.161 54.317 1.00 43.19 101 HIS A O 1
ATOM 801 N N . ARG A 1 102 ? 9.035 -17.991 54.007 1.00 53.22 102 ARG A N 1
ATOM 802 C CA . ARG A 1 102 ? 9.601 -18.996 53.087 1.00 53.22 102 ARG A CA 1
ATOM 803 C C . ARG A 1 102 ? 8.562 -19.877 52.377 1.00 53.22 102 ARG A C 1
ATOM 805 O O . ARG A 1 102 ? 7.875 -20.675 53.010 1.00 53.22 102 ARG A O 1
ATOM 812 N N . ASP A 1 103 ? 8.570 -19.696 51.055 1.00 47.97 103 ASP A N 1
ATOM 813 C CA . ASP A 1 103 ? 8.166 -20.623 49.997 1.00 47.97 103 ASP A CA 1
ATOM 814 C C . ASP A 1 103 ? 6.678 -20.662 49.622 1.00 47.97 103 ASP A C 1
ATOM 816 O O . ASP A 1 103 ? 6.028 -21.702 49.627 1.00 47.97 103 ASP A O 1
ATOM 820 N N . GLY A 1 104 ? 6.154 -19.509 49.194 1.00 50.22 104 GLY A N 1
ATOM 821 C CA . GLY A 1 104 ? 5.048 -19.490 48.237 1.00 50.22 104 GLY A CA 1
ATOM 822 C C . GLY A 1 104 ? 5.608 -19.683 46.821 1.00 50.22 104 GLY A C 1
ATOM 823 O O . GLY A 1 104 ? 6.400 -18.839 46.391 1.00 50.22 104 GLY A O 1
ATOM 824 N N . PRO A 1 105 ? 5.263 -20.759 46.088 1.00 59.44 105 PRO A N 1
ATOM 825 C CA . PRO A 1 105 ? 5.682 -20.892 44.700 1.00 59.44 105 PRO A CA 1
ATOM 826 C C . PRO A 1 105 ? 5.072 -19.742 43.886 1.00 59.44 105 PRO A C 1
ATOM 828 O O . PRO A 1 105 ? 3.916 -19.375 44.122 1.00 59.44 105 PRO A O 1
ATOM 831 N N . PRO A 1 106 ? 5.808 -19.155 42.928 1.00 57.69 106 PRO A N 1
ATOM 832 C CA . PRO A 1 106 ? 5.213 -18.197 42.020 1.00 57.69 106 PRO A CA 1
ATOM 833 C C . PRO A 1 106 ? 4.174 -18.951 41.190 1.00 57.69 106 PRO A C 1
ATOM 835 O O . PRO A 1 106 ? 4.519 -19.784 40.353 1.00 57.69 106 PRO A O 1
ATOM 838 N N . LEU A 1 107 ? 2.896 -18.668 41.438 1.00 57.44 107 LEU A N 1
ATOM 839 C CA . LEU A 1 107 ? 1.813 -18.984 40.518 1.00 57.44 107 LEU A CA 1
ATOM 840 C C . LEU A 1 107 ? 2.022 -18.116 39.273 1.00 57.44 107 LEU A C 1
ATOM 842 O O . LEU A 1 107 ? 1.401 -17.068 39.114 1.00 57.44 107 LEU A O 1
ATOM 846 N N . TYR A 1 108 ? 2.958 -18.522 38.416 1.00 57.38 108 TYR A N 1
ATOM 847 C CA . TYR A 1 108 ? 2.927 -18.122 37.022 1.00 57.38 108 TYR A CA 1
ATOM 848 C C . TYR A 1 108 ? 1.687 -18.795 36.437 1.00 57.38 108 TYR A C 1
ATOM 850 O O . TYR A 1 108 ? 1.639 -20.026 36.426 1.00 57.38 108 TYR A O 1
ATOM 858 N N . PRO A 1 109 ? 0.662 -18.044 36.003 1.00 62.38 109 PRO A N 1
ATOM 859 C CA . PRO A 1 109 ? -0.366 -18.648 35.182 1.00 62.38 109 PRO A CA 1
ATOM 860 C C . PRO A 1 109 ? 0.335 -19.231 33.957 1.00 62.38 109 PRO A C 1
ATOM 862 O O . PRO A 1 109 ? 1.122 -18.540 33.299 1.00 62.38 109 PRO A O 1
ATOM 865 N N . ASP A 1 110 ? 0.087 -20.511 33.696 1.00 45.97 110 ASP A N 1
ATOM 866 C CA . ASP A 1 110 ? 0.561 -21.167 32.489 1.00 45.97 110 ASP A CA 1
ATOM 867 C C . ASP A 1 110 ? 0.211 -20.288 31.278 1.00 45.97 110 ASP A C 1
ATOM 869 O O . ASP A 1 110 ? -0.921 -19.791 31.189 1.00 45.97 110 ASP A O 1
ATOM 873 N N . PRO A 1 111 ? 1.152 -20.050 30.347 1.00 57.09 111 PRO A N 1
ATOM 874 C CA . PRO A 1 111 ? 0.843 -19.344 29.119 1.00 57.09 111 PRO A CA 1
ATOM 875 C C . PRO A 1 111 ? -0.222 -20.149 28.379 1.00 57.09 111 PRO A C 1
ATOM 877 O O . PRO A 1 111 ? 0.047 -21.215 27.825 1.00 57.09 111 PRO A O 1
ATOM 880 N N . VAL A 1 112 ? -1.454 -19.641 28.407 1.00 56.34 112 VAL A N 1
ATOM 881 C CA . VAL A 1 112 ? -2.580 -20.234 27.694 1.00 56.34 112 VAL A CA 1
ATOM 882 C C . VAL A 1 112 ? -2.159 -20.362 26.229 1.00 56.34 112 VAL A C 1
ATOM 884 O O . VAL A 1 112 ? -1.725 -19.362 25.646 1.00 56.34 112 VAL A O 1
ATOM 887 N N . PRO A 1 113 ? -2.242 -21.558 25.619 1.00 47.12 113 PRO A N 1
ATOM 888 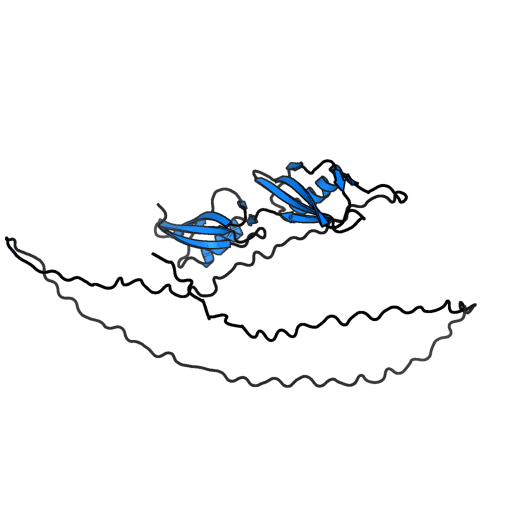C CA . PRO A 1 113 ? -1.915 -21.733 24.218 1.00 47.12 113 PRO A CA 1
ATOM 889 C C . PRO A 1 113 ? -2.883 -20.877 23.409 1.00 47.12 113 PRO A C 1
ATOM 891 O O . PRO A 1 113 ? -4.065 -21.190 23.264 1.00 47.12 113 PRO A O 1
ATOM 894 N N . ILE A 1 114 ? -2.375 -19.747 22.928 1.00 51.81 114 ILE A N 1
ATOM 895 C CA . ILE A 1 114 ? -3.102 -18.856 22.043 1.00 51.81 114 ILE A CA 1
ATOM 896 C C . ILE A 1 114 ? -3.364 -19.682 20.785 1.00 51.81 114 ILE A C 1
ATOM 898 O O . ILE A 1 114 ? -2.435 -19.998 20.040 1.00 51.81 114 ILE A O 1
ATOM 902 N N . GLY A 1 115 ? -4.619 -20.098 20.602 1.00 49.06 115 GLY A N 1
ATOM 903 C CA . GLY A 1 115 ? -5.064 -20.810 19.409 1.00 49.06 115 GLY A CA 1
ATOM 904 C C . GLY A 1 115 ? -4.703 -20.038 18.134 1.00 49.06 115 GLY A C 1
ATOM 905 O O . GLY A 1 115 ? -4.325 -18.865 18.212 1.00 49.06 115 GLY A O 1
ATOM 906 N N . PRO A 1 116 ? -4.792 -20.674 16.952 1.00 58.91 116 PRO A N 1
ATOM 907 C CA . PRO A 1 116 ? -4.422 -20.040 15.692 1.00 58.91 116 PRO A CA 1
ATOM 908 C C . PRO A 1 116 ? -5.159 -18.706 15.561 1.00 58.91 116 PRO A C 1
ATOM 910 O O . PRO A 1 116 ? -6.381 -18.672 15.417 1.00 58.91 116 PRO A O 1
ATOM 913 N N . ARG A 1 117 ? -4.410 -17.603 15.687 1.00 57.47 117 ARG A N 1
ATOM 914 C CA . ARG A 1 117 ? -4.971 -16.256 15.617 1.00 57.47 117 ARG A CA 1
ATOM 915 C C . ARG A 1 117 ? -5.604 -16.085 14.238 1.00 57.47 117 ARG A C 1
ATOM 917 O O . ARG A 1 117 ? -4.960 -16.465 13.255 1.00 57.47 117 ARG A O 1
ATOM 924 N N . PRO A 1 118 ? -6.825 -15.535 14.145 1.00 55.56 118 PRO A N 1
ATOM 925 C CA . PRO A 1 118 ? -7.420 -15.223 12.858 1.00 55.56 118 PRO A CA 1
ATOM 926 C C . PRO A 1 118 ? -6.499 -14.236 12.137 1.00 55.56 118 PRO A C 1
ATOM 928 O O . PRO A 1 118 ? -6.393 -13.069 12.504 1.00 55.56 118 PRO A O 1
ATOM 931 N N . THR A 1 119 ? -5.773 -14.720 11.133 1.00 57.50 119 THR A N 1
ATOM 932 C CA . THR A 1 119 ? -5.057 -13.862 10.201 1.00 57.50 119 THR A CA 1
ATOM 933 C C . THR A 1 119 ? -6.069 -13.407 9.167 1.00 57.50 119 THR A C 1
ATOM 935 O O . THR A 1 119 ? -6.580 -14.208 8.381 1.00 57.50 119 THR A O 1
ATOM 938 N N . VAL A 1 120 ? -6.388 -12.112 9.155 1.00 55.78 120 VAL A N 1
ATOM 939 C CA . VAL A 1 120 ? -7.055 -11.543 7.987 1.00 55.78 120 VAL A CA 1
ATOM 940 C C . VAL A 1 120 ? -6.050 -11.613 6.861 1.00 55.78 120 VAL A C 1
ATOM 942 O O . VAL A 1 120 ? -5.055 -10.896 6.849 1.00 55.78 120 VAL A O 1
ATOM 945 N N . ILE A 1 121 ? -6.305 -12.527 5.931 1.00 50.97 121 ILE A N 1
ATOM 946 C CA . ILE A 1 121 ? -5.629 -12.532 4.647 1.00 50.97 121 ILE A CA 1
ATOM 947 C C . ILE A 1 121 ? -6.167 -11.297 3.931 1.00 50.97 121 ILE A C 1
ATOM 949 O O . ILE A 1 121 ? -7.233 -11.354 3.313 1.00 50.97 121 ILE A O 1
ATOM 953 N N . ALA A 1 122 ? -5.454 -10.175 4.033 1.00 46.97 122 ALA A N 1
ATOM 954 C CA . ALA A 1 122 ? -5.675 -9.031 3.166 1.00 46.97 122 ALA A CA 1
ATOM 955 C C . ALA A 1 122 ? -5.301 -9.492 1.751 1.00 46.97 122 ALA A C 1
ATOM 957 O O . ALA A 1 122 ? -4.152 -9.442 1.314 1.00 46.97 122 ALA A O 1
ATOM 958 N N . ARG A 1 123 ? -6.272 -10.097 1.058 1.00 42.22 123 ARG A N 1
ATOM 959 C CA . ARG A 1 123 ? -6.110 -10.705 -0.265 1.00 42.22 123 ARG A CA 1
ATOM 960 C C . ARG A 1 123 ? -6.001 -9.619 -1.327 1.00 42.22 123 ARG A C 1
ATOM 962 O O . ARG A 1 123 ? -6.879 -9.512 -2.167 1.00 42.22 123 ARG A O 1
ATOM 969 N N . LEU A 1 124 ? -4.931 -8.834 -1.313 1.00 44.56 124 LEU A N 1
ATOM 970 C CA . LEU A 1 124 ? -4.570 -7.943 -2.416 1.00 44.56 124 LEU A CA 1
ATOM 971 C C . LEU A 1 124 ? -3.043 -7.831 -2.509 1.00 44.56 124 LEU A C 1
ATOM 973 O O . LEU A 1 124 ? -2.449 -6.760 -2.497 1.00 44.56 124 LEU A O 1
ATOM 977 N N . ALA A 1 125 ? -2.384 -8.983 -2.652 1.00 48.75 125 ALA A N 1
ATOM 978 C CA . ALA A 1 125 ? -1.035 -9.021 -3.197 1.00 48.75 125 ALA A CA 1
ATOM 979 C C . ALA A 1 125 ? -1.109 -8.708 -4.697 1.00 48.75 125 ALA A C 1
ATOM 981 O O . ALA A 1 125 ? -1.241 -9.607 -5.529 1.00 48.75 125 ALA A O 1
ATOM 982 N N . VAL A 1 126 ? -1.064 -7.425 -5.055 1.00 55.16 126 VAL A N 1
ATOM 983 C CA . VAL A 1 126 ? -1.034 -7.016 -6.461 1.00 55.16 126 VAL A CA 1
ATOM 984 C C . VAL A 1 126 ? 0.400 -7.146 -6.978 1.00 55.16 126 VAL A C 1
ATOM 986 O O . VAL A 1 126 ? 1.168 -6.187 -7.002 1.00 55.16 126 VAL A O 1
ATOM 989 N N . VAL A 1 127 ? 0.782 -8.353 -7.403 1.00 63.88 127 VAL A N 1
ATOM 990 C CA . VAL A 1 127 ? 1.991 -8.542 -8.216 1.00 63.88 127 VAL A CA 1
ATOM 991 C C . VAL A 1 127 ? 1.658 -8.101 -9.638 1.00 63.88 127 VAL A C 1
ATOM 993 O O . VAL A 1 127 ? 1.191 -8.891 -10.458 1.00 63.88 127 VAL A O 1
ATOM 996 N N . VAL A 1 128 ? 1.869 -6.818 -9.935 1.00 70.38 128 VAL A N 1
ATOM 997 C CA . VAL A 1 128 ? 1.725 -6.314 -11.304 1.00 70.38 128 VAL A CA 1
ATOM 998 C C . VAL A 1 128 ? 2.990 -6.671 -12.081 1.00 70.38 128 VAL A C 1
ATOM 1000 O O . VAL A 1 128 ? 4.070 -6.133 -11.823 1.00 70.38 128 VAL A O 1
ATOM 1003 N N . VAL A 1 129 ? 2.857 -7.579 -13.047 1.00 73.38 129 VAL A N 1
ATOM 1004 C CA . VAL A 1 129 ? 3.870 -7.778 -14.088 1.00 73.38 129 VAL A CA 1
ATOM 1005 C C . VAL A 1 129 ? 3.614 -6.728 -15.161 1.00 73.38 129 VAL A C 1
ATOM 1007 O O . VAL A 1 129 ? 2.620 -6.810 -15.881 1.00 73.38 129 VAL A O 1
ATOM 1010 N N . VAL A 1 130 ? 4.488 -5.725 -15.263 1.00 75.81 130 VAL A N 1
ATOM 1011 C CA . VAL A 1 130 ? 4.373 -4.690 -16.298 1.00 75.81 130 VAL A CA 1
ATOM 1012 C C . VAL A 1 130 ? 5.372 -4.978 -17.407 1.00 75.81 130 VAL A C 1
ATOM 1014 O O . VAL A 1 130 ? 6.582 -5.060 -17.174 1.00 75.81 130 VAL A O 1
ATOM 1017 N N . THR A 1 131 ? 4.866 -5.097 -18.633 1.00 72.88 131 THR A N 1
ATOM 1018 C CA . THR A 1 131 ? 5.701 -5.190 -19.827 1.00 72.88 131 THR A CA 1
ATOM 1019 C C . THR A 1 131 ? 6.060 -3.793 -20.311 1.00 72.88 131 THR A C 1
ATOM 1021 O O . THR A 1 131 ? 5.209 -3.067 -20.829 1.00 72.88 131 THR A O 1
ATOM 1024 N N . VAL A 1 132 ? 7.321 -3.394 -20.154 1.00 72.94 132 VAL A N 1
ATOM 1025 C CA . VAL A 1 132 ? 7.817 -2.141 -20.727 1.00 72.94 132 VAL A CA 1
ATOM 1026 C C . VAL A 1 132 ? 8.209 -2.428 -22.174 1.00 72.94 132 VAL A C 1
ATOM 1028 O O . VAL A 1 132 ? 9.221 -3.072 -22.430 1.00 72.94 132 VAL A O 1
ATOM 1031 N N . GLY A 1 133 ? 7.381 -2.001 -23.130 1.00 60.38 133 GLY A N 1
ATOM 1032 C CA . GLY A 1 133 ? 7.634 -2.220 -24.554 1.00 60.38 133 GLY A CA 1
ATOM 1033 C C . GLY A 1 133 ? 8.931 -1.548 -25.007 1.00 60.38 133 GLY A C 1
ATOM 1034 O O . GLY A 1 133 ? 8.960 -0.340 -25.231 1.00 60.38 133 GLY A O 1
ATOM 1035 N N . ALA A 1 134 ? 10.007 -2.322 -25.142 1.00 56.53 134 ALA A N 1
ATOM 1036 C CA . ALA A 1 134 ? 11.245 -1.869 -25.759 1.00 56.53 134 ALA A CA 1
ATOM 1037 C C . ALA A 1 134 ? 11.144 -2.038 -27.283 1.00 56.53 134 ALA A C 1
ATOM 1039 O O . ALA A 1 134 ? 11.009 -3.158 -27.780 1.00 56.53 134 ALA A O 1
ATOM 1040 N N . LEU A 1 135 ? 11.216 -0.925 -28.019 1.00 58.66 135 LEU A N 1
ATOM 1041 C CA . LEU A 1 135 ? 11.360 -0.911 -29.478 1.00 58.66 135 LEU A CA 1
ATOM 1042 C C . LEU A 1 135 ? 12.568 -1.775 -29.889 1.00 58.66 135 LEU A C 1
ATOM 1044 O O . LEU A 1 135 ? 13.621 -1.745 -29.248 1.00 58.66 135 LEU A O 1
ATOM 1048 N N . ALA A 1 136 ? 12.397 -2.587 -30.933 1.00 53.19 136 ALA A N 1
ATOM 1049 C CA . ALA A 1 136 ? 13.393 -3.546 -31.396 1.00 53.19 136 ALA A CA 1
ATOM 1050 C C . ALA A 1 136 ? 14.658 -2.835 -31.916 1.00 53.19 136 ALA A C 1
ATOM 1052 O O . ALA A 1 136 ? 14.693 -2.369 -33.047 1.00 53.19 136 ALA A O 1
ATOM 1053 N N . ALA A 1 137 ? 15.702 -2.763 -31.086 1.00 55.62 137 ALA A N 1
ATOM 1054 C CA . ALA A 1 137 ? 17.038 -2.316 -31.482 1.00 55.62 137 ALA A CA 1
ATOM 1055 C C . ALA A 1 137 ? 17.987 -3.518 -31.698 1.00 55.62 137 ALA A C 1
ATOM 1057 O O . ALA A 1 137 ? 17.882 -4.503 -30.945 1.00 55.62 137 ALA A O 1
ATOM 1058 N N . PRO A 1 138 ? 18.901 -3.449 -32.691 1.00 54.12 138 PRO A N 1
ATOM 1059 C CA . PRO A 1 138 ? 19.805 -4.537 -33.056 1.00 54.12 138 PRO A CA 1
ATOM 1060 C C . PRO A 1 138 ? 20.749 -4.935 -31.911 1.00 54.12 138 PRO A C 1
ATOM 1062 O O . PRO A 1 138 ? 21.073 -4.156 -31.014 1.00 54.12 138 PRO A O 1
ATOM 1065 N N . ALA A 1 139 ? 21.114 -6.215 -31.915 1.00 62.47 139 ALA A N 1
ATOM 1066 C CA . ALA A 1 139 ? 21.736 -6.932 -30.814 1.00 62.47 139 ALA A CA 1
ATOM 1067 C C . ALA A 1 139 ? 23.218 -6.568 -30.624 1.00 62.47 139 ALA A C 1
ATOM 1069 O O . ALA A 1 139 ? 24.012 -6.828 -31.518 1.00 62.47 139 ALA A O 1
ATOM 1070 N N . ALA A 1 140 ? 23.567 -6.007 -29.456 1.00 60.22 140 ALA A N 1
ATOM 1071 C CA . ALA A 1 140 ? 24.812 -6.276 -28.701 1.00 60.22 140 ALA A CA 1
ATOM 1072 C C . ALA A 1 140 ? 25.029 -5.314 -27.513 1.00 60.22 140 ALA A C 1
ATOM 1074 O O . ALA A 1 140 ? 25.814 -5.622 -26.620 1.00 60.22 140 ALA A O 1
ATOM 1075 N N . ALA A 1 141 ? 24.343 -4.169 -27.442 1.00 68.75 141 ALA A N 1
ATOM 1076 C CA . ALA A 1 141 ? 24.483 -3.266 -26.298 1.00 68.75 141 ALA A CA 1
ATOM 1077 C C . ALA A 1 141 ? 23.674 -3.768 -25.088 1.00 68.75 141 ALA A C 1
ATOM 1079 O O . ALA A 1 141 ? 22.502 -4.133 -25.218 1.00 68.75 141 ALA A O 1
ATOM 1080 N N . ALA A 1 142 ? 24.293 -3.768 -23.901 1.00 74.12 142 ALA A N 1
ATOM 1081 C CA . ALA A 1 142 ? 23.610 -4.048 -22.642 1.00 74.12 142 ALA A CA 1
ATOM 1082 C C . ALA A 1 142 ? 22.401 -3.111 -22.501 1.00 74.12 142 ALA A C 1
ATOM 1084 O O . ALA A 1 142 ? 22.556 -1.898 -22.360 1.00 74.12 142 ALA A O 1
ATOM 1085 N N . ARG A 1 143 ? 21.191 -3.673 -22.569 1.00 85.69 143 ARG A N 1
ATOM 1086 C CA . ARG A 1 143 ? 19.960 -2.883 -22.526 1.00 85.69 143 ARG A CA 1
ATOM 1087 C C . ARG A 1 143 ? 19.792 -2.276 -21.131 1.00 85.69 143 ARG A C 1
ATOM 1089 O O . ARG A 1 143 ? 19.886 -2.974 -20.118 1.00 85.69 143 ARG A O 1
ATOM 1096 N N . THR A 1 144 ? 19.554 -0.972 -21.078 1.00 92.62 144 THR A N 1
ATOM 1097 C CA . THR A 1 144 ? 19.166 -0.255 -19.862 1.00 92.62 144 THR A CA 1
ATOM 1098 C C . THR A 1 144 ? 17.676 0.044 -19.903 1.00 92.62 144 THR A C 1
ATOM 1100 O O . THR A 1 144 ? 17.122 0.387 -20.943 1.00 92.62 144 THR A O 1
ATOM 1103 N N . ILE A 1 145 ? 17.015 -0.105 -18.760 1.00 92.50 145 ILE A N 1
ATOM 1104 C CA . ILE A 1 145 ? 15.657 0.377 -18.539 1.00 92.50 145 ILE A CA 1
ATOM 1105 C C . ILE A 1 145 ? 15.784 1.839 -18.110 1.00 92.50 145 ILE A C 1
ATOM 1107 O O . ILE A 1 145 ? 16.424 2.148 -17.099 1.00 92.50 145 ILE A O 1
ATOM 1111 N N . GLU A 1 146 ? 15.201 2.729 -18.906 1.00 94.00 146 GLU A N 1
ATOM 1112 C CA . GLU A 1 146 ? 15.208 4.171 -18.663 1.00 94.00 146 GLU A CA 1
ATOM 1113 C C . GLU A 1 146 ? 14.225 4.560 -17.547 1.00 94.00 146 GLU A C 1
ATOM 1115 O O . GLU A 1 146 ? 13.139 3.986 -17.414 1.00 94.00 146 GLU A O 1
ATOM 1120 N N . ALA A 1 147 ? 14.567 5.589 -16.768 1.00 93.31 147 ALA A N 1
ATOM 1121 C CA . ALA A 1 147 ? 13.749 6.021 -15.631 1.00 93.31 147 ALA A CA 1
ATOM 1122 C C . ALA A 1 147 ? 12.333 6.478 -15.997 1.00 93.31 147 ALA A C 1
ATOM 1124 O O . ALA A 1 147 ? 11.405 6.247 -15.228 1.00 93.31 147 ALA A O 1
ATOM 1125 N N . LYS A 1 148 ? 12.144 7.132 -17.150 1.00 94.75 148 LYS A N 1
ATOM 1126 C CA . LYS A 1 148 ? 10.837 7.673 -17.562 1.00 94.75 148 LYS A CA 1
ATOM 1127 C C . LYS A 1 148 ? 9.787 6.573 -17.808 1.00 94.75 148 LYS A C 1
ATOM 1129 O O . LYS A 1 148 ? 8.727 6.644 -17.183 1.00 94.75 148 LYS A O 1
ATOM 1134 N N . PRO A 1 149 ? 10.031 5.556 -18.662 1.00 93.94 149 PRO A N 1
ATOM 1135 C CA . PRO A 1 149 ? 9.072 4.468 -18.847 1.00 93.94 149 PRO A CA 1
ATOM 1136 C C . PRO A 1 149 ? 8.897 3.626 -17.578 1.00 93.94 149 PRO A C 1
ATOM 1138 O O . PRO A 1 149 ? 7.768 3.250 -17.267 1.00 93.94 149 PRO A O 1
ATOM 1141 N N . LEU A 1 150 ? 9.968 3.401 -16.805 1.00 95.25 150 LEU A N 1
ATOM 1142 C CA . LEU A 1 150 ? 9.874 2.690 -15.530 1.00 95.25 150 LEU A CA 1
ATOM 1143 C C . LEU A 1 150 ? 8.998 3.445 -14.519 1.00 95.25 150 LEU A C 1
ATOM 1145 O O . LEU A 1 150 ? 8.109 2.856 -13.914 1.00 95.25 150 LEU A O 1
ATOM 1149 N N . GLY A 1 151 ? 9.193 4.757 -14.378 1.00 96.19 151 GLY A N 1
ATOM 1150 C CA . GLY A 1 151 ? 8.389 5.601 -13.496 1.00 96.19 151 GLY A CA 1
ATOM 1151 C C . GLY A 1 151 ? 6.912 5.632 -13.894 1.00 96.19 151 GLY A C 1
ATOM 1152 O O . GLY A 1 151 ? 6.048 5.561 -13.023 1.00 96.19 151 GLY A O 1
ATOM 1153 N N . LYS A 1 152 ? 6.606 5.655 -15.201 1.00 96.62 152 LYS A N 1
ATOM 1154 C CA . LYS A 1 152 ? 5.226 5.553 -15.705 1.00 96.62 152 LYS A CA 1
ATOM 1155 C C . LYS A 1 152 ? 4.593 4.201 -15.356 1.00 96.62 152 LYS A C 1
ATOM 1157 O O . LYS A 1 152 ? 3.461 4.175 -14.885 1.00 96.62 152 LYS A O 1
ATOM 1162 N N . ALA A 1 153 ? 5.322 3.100 -15.555 1.00 94.94 153 ALA A N 1
ATOM 1163 C CA . ALA A 1 153 ? 4.870 1.753 -15.202 1.00 94.94 153 ALA A CA 1
ATOM 1164 C C . ALA A 1 153 ? 4.594 1.614 -13.697 1.00 94.94 153 ALA A C 1
ATOM 1166 O O . ALA A 1 153 ? 3.546 1.110 -13.305 1.00 94.94 153 ALA A O 1
ATOM 1167 N N . VAL A 1 154 ? 5.505 2.120 -12.862 1.00 96.69 154 VAL A N 1
ATOM 1168 C CA . VAL A 1 154 ? 5.357 2.129 -11.403 1.00 96.69 154 VAL A CA 1
ATOM 1169 C C . VAL A 1 154 ? 4.157 2.969 -10.965 1.00 96.69 154 VAL A C 1
ATOM 1171 O O . VAL A 1 154 ? 3.340 2.493 -10.183 1.00 96.69 154 VAL A O 1
ATOM 1174 N N . GLY A 1 155 ? 3.998 4.184 -11.499 1.00 96.81 155 GLY A N 1
ATOM 1175 C CA . GLY A 1 155 ? 2.854 5.041 -11.178 1.00 96.81 155 GLY A CA 1
ATOM 1176 C C . GLY A 1 155 ? 1.512 4.417 -11.569 1.00 96.81 155 GLY A C 1
ATOM 1177 O O . GLY A 1 155 ? 0.568 4.454 -10.781 1.00 96.81 155 GLY A O 1
ATOM 1178 N N . ALA A 1 156 ? 1.438 3.784 -12.745 1.00 96.00 156 ALA A N 1
ATOM 1179 C CA . ALA A 1 156 ? 0.241 3.073 -13.193 1.00 96.00 156 ALA A CA 1
ATOM 1180 C C . ALA A 1 156 ? -0.083 1.867 -12.298 1.00 96.00 156 ALA A C 1
ATOM 1182 O O . ALA A 1 156 ? -1.238 1.679 -11.931 1.00 96.00 156 ALA A O 1
ATOM 1183 N N . ALA A 1 157 ? 0.929 1.088 -11.900 1.00 95.19 157 ALA A N 1
ATOM 1184 C CA . ALA A 1 157 ? 0.746 -0.048 -10.998 1.00 95.19 157 ALA A CA 1
ATOM 1185 C C . ALA A 1 157 ? 0.211 0.386 -9.622 1.00 95.19 157 ALA A C 1
ATOM 1187 O O . ALA A 1 157 ? -0.722 -0.230 -9.115 1.00 95.19 157 ALA A O 1
ATOM 1188 N N . VAL A 1 158 ? 0.749 1.469 -9.045 1.00 95.69 158 VAL A N 1
ATOM 1189 C CA . VAL A 1 158 ? 0.255 2.018 -7.767 1.00 95.69 158 VAL A CA 1
ATOM 1190 C C . VAL A 1 158 ? -1.171 2.541 -7.905 1.00 95.69 158 VAL A C 1
ATOM 1192 O O . VAL A 1 158 ? -2.006 2.223 -7.069 1.00 95.69 158 VAL A O 1
ATOM 1195 N N . THR A 1 159 ? -1.467 3.286 -8.974 1.00 95.62 159 THR A N 1
ATOM 1196 C CA . THR A 1 159 ? -2.816 3.827 -9.220 1.00 95.62 159 THR A CA 1
ATOM 1197 C C . THR A 1 159 ? -3.848 2.709 -9.385 1.00 95.62 159 THR A C 1
ATOM 1199 O O . THR A 1 159 ? -4.965 2.824 -8.897 1.00 95.62 159 THR A O 1
ATOM 1202 N N . ALA A 1 160 ? -3.477 1.605 -10.040 1.00 94.31 160 ALA A N 1
ATOM 1203 C CA . ALA A 1 160 ? -4.350 0.444 -10.194 1.00 94.31 160 ALA A CA 1
ATOM 1204 C C . ALA A 1 160 ? -4.561 -0.323 -8.877 1.00 94.31 160 ALA A C 1
ATOM 1206 O O . ALA A 1 160 ? -5.651 -0.835 -8.642 1.00 94.31 160 ALA A O 1
ATOM 1207 N N . ALA A 1 161 ? -3.530 -0.419 -8.031 1.00 92.06 161 ALA A N 1
ATOM 1208 C CA . ALA A 1 161 ? -3.622 -1.099 -6.739 1.00 92.06 161 ALA A CA 1
ATOM 1209 C C . ALA A 1 161 ? -4.387 -0.278 -5.685 1.00 92.06 161 ALA A C 1
ATOM 1211 O O . ALA A 1 161 ? -5.058 -0.860 -4.836 1.00 92.06 161 ALA A O 1
ATOM 1212 N N . TYR A 1 162 ? -4.297 1.054 -5.749 1.00 93.06 162 TYR A N 1
ATOM 1213 C CA . TYR A 1 162 ? -4.873 1.980 -4.772 1.00 93.06 162 TYR A CA 1
ATOM 1214 C C . TYR A 1 162 ? -5.586 3.139 -5.493 1.00 93.06 162 TYR A C 1
ATOM 1216 O O . TYR A 1 162 ? -5.020 4.229 -5.613 1.00 93.06 162 TYR A O 1
ATOM 1224 N N . PRO A 1 163 ? -6.817 2.925 -5.995 1.00 93.19 163 PRO A N 1
ATOM 1225 C CA . PRO A 1 163 ? -7.526 3.918 -6.806 1.00 93.19 163 PRO A CA 1
ATOM 1226 C C . PRO A 1 163 ? -7.814 5.222 -6.049 1.00 93.19 163 PRO A C 1
ATOM 1228 O O . PRO A 1 163 ? -7.783 6.293 -6.652 1.00 93.19 163 PRO A O 1
ATOM 1231 N N . ASP A 1 164 ? -8.009 5.157 -4.728 1.00 93.00 164 ASP A N 1
ATOM 1232 C CA . ASP A 1 164 ? -8.282 6.342 -3.899 1.00 93.00 164 ASP A CA 1
ATOM 1233 C C . ASP A 1 164 ? -7.005 7.068 -3.441 1.00 93.00 164 ASP A C 1
ATOM 1235 O O . ASP A 1 164 ? -7.072 8.017 -2.656 1.00 93.00 164 ASP A O 1
ATOM 1239 N N . LEU A 1 165 ? -5.825 6.622 -3.891 1.00 94.12 165 LEU A N 1
ATOM 1240 C CA . LEU A 1 165 ? -4.543 7.199 -3.504 1.00 94.12 165 LEU A CA 1
ATOM 1241 C C . LEU A 1 165 ? -3.862 7.887 -4.702 1.00 94.12 165 LEU A C 1
ATOM 1243 O O . LEU A 1 165 ? -3.114 7.251 -5.450 1.00 94.12 165 LEU A O 1
ATOM 1247 N N . PRO A 1 166 ? -4.071 9.205 -4.898 1.00 95.38 166 PRO A N 1
ATOM 1248 C CA . PRO A 1 166 ? -3.578 9.899 -6.080 1.00 95.38 166 PRO A CA 1
ATOM 1249 C C . PRO A 1 166 ? -2.048 9.965 -6.090 1.00 95.38 166 PRO A C 1
ATOM 1251 O O . PRO A 1 166 ? -1.420 10.570 -5.214 1.00 95.38 166 PRO A O 1
ATOM 1254 N N . VAL A 1 167 ? -1.438 9.371 -7.117 1.00 97.56 167 VAL A N 1
ATOM 1255 C CA . VAL A 1 167 ? 0.012 9.401 -7.333 1.00 97.56 167 VAL A CA 1
ATOM 1256 C C . VAL A 1 167 ? 0.427 10.771 -7.866 1.00 97.56 167 VAL A C 1
ATOM 1258 O O . VAL A 1 167 ? 0.067 11.156 -8.975 1.00 97.56 167 VAL A O 1
ATOM 1261 N N . THR A 1 168 ? 1.230 11.502 -7.094 1.00 97.62 168 THR A N 1
ATOM 1262 C CA . THR A 1 168 ? 1.685 12.860 -7.451 1.00 97.62 168 THR A CA 1
ATOM 1263 C C . THR A 1 168 ? 3.107 12.880 -8.000 1.00 97.62 168 THR A C 1
ATOM 1265 O O . THR A 1 168 ? 3.448 13.720 -8.833 1.00 97.62 168 THR A O 1
ATOM 1268 N N . ARG A 1 169 ? 3.973 11.970 -7.539 1.00 98.12 169 ARG A N 1
ATOM 1269 C CA . ARG A 1 169 ? 5.383 11.940 -7.943 1.00 98.12 169 ARG A CA 1
ATOM 1270 C C . ARG A 1 169 ? 5.937 10.526 -7.879 1.00 98.12 169 ARG A C 1
ATOM 1272 O O . ARG A 1 169 ? 5.776 9.848 -6.875 1.00 98.12 169 ARG A O 1
ATOM 1279 N N . VAL A 1 170 ? 6.681 10.126 -8.906 1.00 98.38 170 VAL A N 1
ATOM 1280 C CA . VAL A 1 170 ? 7.436 8.866 -8.921 1.00 98.38 170 VAL A CA 1
ATOM 1281 C C . VAL A 1 170 ? 8.908 9.171 -9.162 1.00 98.38 170 VAL A C 1
ATOM 1283 O O . VAL A 1 170 ? 9.254 9.909 -10.085 1.00 98.38 170 VAL A O 1
ATOM 1286 N N . ARG A 1 171 ? 9.786 8.615 -8.328 1.00 98.31 171 ARG A N 1
ATOM 1287 C CA . ARG A 1 171 ? 11.241 8.712 -8.455 1.00 98.31 171 ARG A CA 1
ATOM 1288 C C . ARG A 1 171 ? 11.823 7.310 -8.558 1.00 98.31 171 ARG A C 1
ATOM 1290 O O . ARG A 1 171 ? 11.755 6.532 -7.615 1.00 98.31 171 ARG A O 1
ATOM 1297 N N . CYS A 1 172 ? 12.428 7.013 -9.699 1.00 97.81 172 CYS A N 1
ATOM 1298 C CA . CYS A 1 172 ? 13.173 5.780 -9.932 1.00 97.81 172 CYS A CA 1
ATOM 1299 C C . CYS A 1 172 ? 14.634 6.112 -10.289 1.00 97.81 172 CYS A C 1
ATOM 1301 O O . CYS A 1 172 ? 14.913 7.234 -10.729 1.00 97.81 172 CYS A O 1
ATOM 1303 N N . PRO A 1 173 ? 15.577 5.165 -10.132 1.00 97.62 173 PRO A N 1
ATOM 1304 C CA . PRO A 1 173 ? 16.960 5.350 -10.548 1.00 97.62 173 PRO A CA 1
ATOM 1305 C C . PRO A 1 173 ? 17.031 5.655 -12.044 1.00 97.62 173 PRO A C 1
ATOM 1307 O O . PRO A 1 173 ? 16.283 5.073 -12.828 1.00 97.62 173 PRO A O 1
ATOM 1310 N N . ARG A 1 174 ? 17.946 6.551 -12.444 1.00 96.31 174 ARG A N 1
ATOM 1311 C CA . ARG A 1 174 ? 18.054 7.030 -13.836 1.00 96.31 174 ARG A CA 1
ATOM 1312 C C . ARG A 1 174 ? 18.228 5.896 -14.851 1.00 96.31 174 ARG A C 1
ATOM 1314 O O . ARG A 1 174 ? 17.644 5.960 -15.927 1.00 96.31 174 ARG A O 1
ATOM 1321 N N . LYS A 1 175 ? 19.022 4.883 -14.496 1.00 94.00 175 LYS A N 1
ATOM 1322 C CA . LYS A 1 175 ? 19.331 3.724 -15.337 1.00 94.00 175 LYS A CA 1
ATOM 1323 C C . LYS A 1 175 ? 19.285 2.455 -14.496 1.00 94.00 175 LYS A C 1
ATOM 1325 O O . LYS A 1 175 ? 19.940 2.387 -13.457 1.00 94.00 175 LYS A O 1
ATOM 1330 N N . VAL A 1 176 ? 18.560 1.445 -14.968 1.00 96.06 176 VAL A N 1
ATOM 1331 C CA . VAL A 1 176 ? 18.534 0.098 -14.376 1.00 96.06 176 VAL A CA 1
ATOM 1332 C C . VAL A 1 176 ? 18.993 -0.901 -15.435 1.00 96.06 176 VAL A C 1
ATOM 1334 O O . VAL A 1 176 ? 18.572 -0.823 -16.585 1.00 96.06 176 VAL A O 1
ATOM 1337 N N . LYS A 1 177 ? 19.883 -1.837 -15.093 1.00 94.12 177 LYS A N 1
ATOM 1338 C CA . LYS A 1 177 ? 20.345 -2.858 -16.049 1.00 94.12 177 LYS A CA 1
ATOM 1339 C C . LYS A 1 177 ? 19.199 -3.829 -16.353 1.00 94.12 177 LYS A C 1
ATOM 1341 O O . LYS A 1 177 ? 18.612 -4.369 -15.420 1.00 94.12 177 LYS A O 1
ATOM 1346 N N . ALA A 1 178 ? 18.923 -4.115 -17.626 1.00 94.56 178 ALA A N 1
ATOM 1347 C CA . ALA A 1 178 ? 17.939 -5.124 -18.036 1.00 94.56 178 ALA A CA 1
ATOM 1348 C C . ALA A 1 178 ? 18.500 -6.554 -17.887 1.00 94.56 178 ALA A C 1
ATOM 1350 O O . ALA A 1 178 ? 18.500 -7.349 -18.825 1.00 94.56 178 ALA A O 1
ATOM 1351 N N . LYS A 1 179 ? 19.054 -6.871 -16.712 1.00 94.69 179 LYS A N 1
ATOM 1352 C CA . LYS A 1 179 ? 19.526 -8.212 -16.360 1.00 94.69 179 LYS A CA 1
ATOM 1353 C C . LYS A 1 179 ? 18.490 -8.857 -15.430 1.00 94.69 179 LYS A C 1
ATOM 1355 O O . LYS A 1 179 ? 18.179 -8.239 -14.410 1.00 94.69 179 LYS A O 1
ATOM 1360 N N . PRO A 1 180 ? 17.988 -10.068 -15.731 1.00 96.31 180 PRO A N 1
ATOM 1361 C CA . PRO A 1 180 ? 17.066 -10.785 -14.852 1.00 96.31 180 PRO A CA 1
ATOM 1362 C C . PRO A 1 180 ? 17.581 -10.848 -13.408 1.00 96.31 180 PRO A C 1
ATOM 1364 O O . PRO A 1 180 ? 18.774 -11.058 -13.182 1.00 96.31 180 PRO A O 1
ATOM 1367 N N . GLY A 1 181 ? 16.691 -10.633 -12.443 1.00 96.19 181 GLY A N 1
ATOM 1368 C CA . GLY A 1 181 ? 17.001 -10.569 -11.014 1.00 96.19 181 GLY A CA 1
ATOM 1369 C C . GLY A 1 181 ? 17.587 -9.234 -10.538 1.00 96.19 181 GLY A C 1
ATOM 1370 O O . GLY A 1 181 ? 17.815 -9.074 -9.343 1.00 96.19 181 GLY A O 1
ATOM 1371 N N . THR A 1 182 ? 17.827 -8.260 -11.427 1.00 97.12 182 THR A N 1
ATOM 1372 C CA . THR A 1 182 ? 18.280 -6.923 -11.006 1.00 97.12 182 THR A CA 1
ATOM 1373 C C . THR A 1 182 ? 17.192 -6.245 -10.184 1.00 97.12 182 THR A C 1
ATOM 1375 O O . THR A 1 182 ? 16.048 -6.148 -10.627 1.00 97.12 182 THR A O 1
ATOM 1378 N N . LEU A 1 183 ? 17.573 -5.749 -9.007 1.00 97.62 183 LEU A N 1
ATOM 1379 C CA . LEU A 1 183 ? 16.701 -5.012 -8.101 1.00 97.62 183 LEU A CA 1
ATOM 1380 C C . LEU A 1 183 ? 16.916 -3.505 -8.258 1.00 97.62 183 LEU A C 1
ATOM 1382 O O . LEU A 1 183 ? 18.049 -3.034 -8.345 1.00 97.62 183 LEU A O 1
ATOM 1386 N N . ALA A 1 184 ? 15.829 -2.743 -8.244 1.00 97.38 184 ALA A N 1
ATOM 1387 C CA . ALA A 1 184 ? 15.841 -1.288 -8.175 1.00 97.38 184 ALA A CA 1
ATOM 1388 C C . ALA A 1 184 ? 14.792 -0.810 -7.166 1.00 97.38 184 ALA A C 1
ATOM 1390 O O . ALA A 1 184 ? 13.747 -1.436 -7.011 1.00 97.38 184 ALA A O 1
ATOM 1391 N N . ARG A 1 185 ? 15.061 0.300 -6.476 1.00 97.94 185 ARG A N 1
ATOM 1392 C CA . ARG A 1 185 ? 14.106 0.923 -5.549 1.00 97.94 185 ARG A CA 1
ATOM 1393 C C . ARG A 1 185 ? 13.519 2.173 -6.176 1.00 97.94 185 ARG A C 1
ATOM 1395 O O . ARG A 1 185 ? 14.278 3.028 -6.626 1.00 97.94 185 ARG A O 1
ATOM 1402 N N . CYS A 1 186 ? 12.200 2.285 -6.179 1.00 98.25 186 CYS A N 1
ATOM 1403 C CA . CYS A 1 186 ? 11.497 3.499 -6.569 1.00 98.25 186 CYS A CA 1
ATOM 1404 C C . CYS A 1 186 ? 10.749 4.061 -5.360 1.00 98.25 186 CYS A C 1
ATOM 1406 O O . CYS A 1 186 ? 10.165 3.297 -4.594 1.00 98.25 186 CYS A O 1
ATOM 1408 N N . SER A 1 187 ? 10.729 5.385 -5.218 1.00 98.06 187 SER A N 1
ATOM 1409 C CA . SER A 1 187 ? 9.856 6.066 -4.264 1.00 98.06 187 SER A CA 1
ATOM 1410 C C . SER A 1 187 ? 8.676 6.713 -4.979 1.00 98.06 187 SER A C 1
ATOM 1412 O O . SER A 1 187 ? 8.825 7.321 -6.044 1.00 98.06 187 SER A O 1
ATOM 1414 N N . VAL A 1 188 ? 7.484 6.556 -4.412 1.00 98.25 188 VAL A N 1
ATOM 1415 C CA . VAL A 1 188 ? 6.227 7.055 -4.972 1.00 98.25 188 VAL A CA 1
ATOM 1416 C C . VAL A 1 188 ? 5.527 7.894 -3.920 1.00 98.25 188 VAL A C 1
ATOM 1418 O O . VAL A 1 188 ? 5.158 7.386 -2.870 1.00 98.25 188 VAL A O 1
ATOM 1421 N N . ARG A 1 189 ? 5.315 9.175 -4.212 1.00 98.25 189 ARG A N 1
ATOM 1422 C CA . ARG A 1 189 ? 4.483 10.045 -3.388 1.00 98.25 189 ARG A CA 1
ATOM 1423 C C . ARG A 1 189 ? 3.036 9.920 -3.838 1.00 98.25 189 ARG A C 1
ATOM 1425 O O . ARG A 1 189 ? 2.714 10.289 -4.973 1.00 98.25 189 ARG A O 1
ATOM 1432 N N . ALA A 1 190 ? 2.183 9.414 -2.960 1.00 96.75 190 ALA A N 1
ATOM 1433 C CA . ALA A 1 190 ? 0.768 9.197 -3.218 1.00 96.75 190 ALA A CA 1
ATOM 1434 C C . ALA A 1 190 ? -0.053 9.809 -2.072 1.00 96.75 190 ALA A C 1
ATOM 1436 O O . ALA A 1 190 ? 0.021 9.366 -0.926 1.00 96.75 190 ALA A O 1
ATOM 1437 N N . GLY A 1 191 ? -0.765 10.901 -2.359 1.00 94.44 191 GLY A N 1
ATOM 1438 C CA . GLY A 1 191 ? -1.350 11.764 -1.329 1.00 94.44 191 GLY A CA 1
ATOM 1439 C C . GLY A 1 191 ? -0.305 12.269 -0.319 1.00 94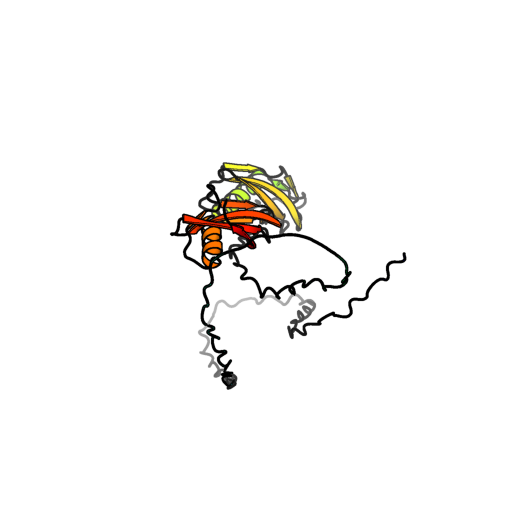.44 191 GLY A C 1
ATOM 1440 O O . GLY A 1 191 ? 0.684 12.906 -0.693 1.00 94.44 191 GLY A O 1
ATOM 1441 N N . ALA A 1 192 ? -0.532 11.972 0.962 1.00 94.81 192 ALA A N 1
ATOM 1442 C CA . ALA A 1 192 ? 0.359 12.326 2.070 1.00 94.81 192 ALA A CA 1
ATOM 1443 C C . ALA A 1 192 ? 1.461 11.284 2.346 1.00 94.81 192 ALA A C 1
ATOM 1445 O O . ALA A 1 192 ? 2.277 11.491 3.242 1.00 94.81 192 ALA A O 1
ATOM 1446 N N . PHE A 1 193 ? 1.494 10.173 1.606 1.00 96.75 193 PHE A N 1
ATOM 1447 C CA . PHE A 1 193 ? 2.402 9.060 1.873 1.00 96.75 193 PHE A CA 1
ATOM 1448 C C . PHE A 1 193 ? 3.556 9.020 0.873 1.00 96.75 193 PHE A C 1
ATOM 1450 O O . PHE A 1 193 ? 3.363 9.232 -0.327 1.00 96.75 193 PHE A O 1
ATOM 1457 N N . ASP A 1 194 ? 4.745 8.680 1.366 1.00 97.06 194 ASP A N 1
ATOM 1458 C CA . ASP A 1 194 ? 5.910 8.343 0.552 1.00 97.06 194 ASP A CA 1
ATOM 1459 C C . ASP A 1 194 ? 6.122 6.821 0.602 1.00 97.06 194 ASP A C 1
ATOM 1461 O O . ASP A 1 194 ? 6.648 6.275 1.572 1.00 97.06 194 ASP A O 1
ATOM 1465 N N . LEU A 1 195 ? 5.680 6.134 -0.453 1.00 96.88 195 LEU A N 1
ATOM 1466 C CA . LEU A 1 195 ? 5.754 4.683 -0.601 1.00 96.88 195 LEU A CA 1
ATOM 1467 C C . LEU A 1 195 ? 7.109 4.258 -1.173 1.00 96.88 195 LEU A C 1
ATOM 1469 O O . LEU A 1 195 ? 7.612 4.861 -2.126 1.00 96.88 195 LEU A O 1
ATOM 1473 N N . GLN A 1 196 ? 7.674 3.179 -0.636 1.00 97.44 196 GLN A N 1
ATOM 1474 C CA . GLN A 1 196 ? 8.886 2.536 -1.144 1.00 97.44 196 GLN A CA 1
ATOM 1475 C C . GLN A 1 196 ? 8.533 1.236 -1.872 1.00 97.44 196 GLN A C 1
ATOM 1477 O O . GLN A 1 196 ? 7.894 0.338 -1.323 1.00 97.44 196 GLN A O 1
ATOM 1482 N N . LEU A 1 197 ? 8.965 1.136 -3.128 1.00 97.00 197 LEU A N 1
ATOM 1483 C CA . LEU A 1 197 ? 8.697 -0.006 -3.996 1.00 97.00 197 LEU A CA 1
ATOM 1484 C C . LEU A 1 197 ? 10.005 -0.642 -4.457 1.00 97.00 197 LEU A C 1
ATOM 1486 O O . LEU A 1 197 ? 10.948 0.045 -4.858 1.00 97.00 197 LEU A O 1
ATOM 1490 N N . GLN A 1 198 ? 10.036 -1.968 -4.459 1.00 97.31 198 GLN A N 1
ATOM 1491 C CA . GLN A 1 198 ? 11.096 -2.779 -5.029 1.00 97.31 198 GLN A CA 1
ATOM 1492 C C . GLN A 1 198 ? 10.665 -3.292 -6.404 1.00 97.31 198 GLN A C 1
ATOM 1494 O O . GLN A 1 198 ? 9.686 -4.020 -6.555 1.00 97.31 198 GLN A O 1
ATOM 1499 N N . VAL A 1 199 ? 11.430 -2.917 -7.419 1.00 97.19 199 VAL A N 1
ATOM 1500 C CA . VAL A 1 199 ? 11.282 -3.370 -8.798 1.00 97.19 199 VAL A CA 1
ATOM 1501 C C . VAL A 1 199 ? 12.301 -4.474 -9.046 1.00 97.19 199 VAL A C 1
ATOM 1503 O O . VAL A 1 199 ? 13.492 -4.274 -8.819 1.00 97.19 199 VAL A O 1
ATOM 1506 N N . THR A 1 200 ? 11.847 -5.623 -9.539 1.00 97.12 200 THR A N 1
ATOM 1507 C CA . THR A 1 200 ? 12.712 -6.734 -9.956 1.00 97.12 200 THR A CA 1
ATOM 1508 C C . THR A 1 200 ? 12.582 -6.939 -11.455 1.00 97.12 200 THR A C 1
ATOM 1510 O O . THR A 1 200 ? 11.479 -7.118 -11.968 1.00 97.12 200 THR A O 1
ATOM 1513 N N . VAL A 1 201 ? 13.704 -6.912 -12.169 1.00 96.12 201 VAL A N 1
ATOM 1514 C CA . VAL A 1 201 ? 13.739 -7.205 -13.606 1.00 96.12 201 VAL A CA 1
ATOM 1515 C C . VAL A 1 201 ? 13.547 -8.704 -13.813 1.00 96.12 201 VAL A C 1
ATOM 1517 O O . VAL A 1 201 ? 14.326 -9.505 -13.306 1.00 96.12 201 VAL A O 1
ATOM 1520 N N . VAL A 1 202 ? 12.519 -9.089 -14.560 1.00 95.38 202 VAL A N 1
ATOM 1521 C CA . VAL A 1 202 ? 12.168 -10.492 -14.824 1.00 95.38 202 VAL A CA 1
ATOM 1522 C C . VAL A 1 202 ? 12.969 -11.043 -15.999 1.00 95.38 202 VAL A C 1
ATOM 1524 O O . VAL A 1 202 ? 13.421 -12.184 -15.955 1.00 95.38 202 VAL A O 1
ATOM 1527 N N . ASP A 1 203 ? 13.177 -10.241 -17.045 1.00 92.94 203 ASP A N 1
ATOM 1528 C CA . ASP A 1 203 ? 13.855 -10.686 -18.260 1.00 92.94 203 ASP A CA 1
ATOM 1529 C C . ASP A 1 203 ? 14.697 -9.594 -18.946 1.00 92.94 203 ASP A C 1
ATOM 1531 O O . ASP A 1 203 ? 14.661 -8.414 -18.596 1.00 92.94 203 ASP A O 1
ATOM 1535 N N . ALA A 1 204 ? 15.459 -9.997 -19.968 1.00 91.06 204 ALA A N 1
ATOM 1536 C CA . ALA A 1 204 ? 16.261 -9.088 -20.791 1.00 91.06 204 ALA A CA 1
ATOM 1537 C C . ALA A 1 204 ? 15.427 -8.199 -21.737 1.00 91.06 204 ALA A C 1
ATOM 1539 O O . ALA A 1 204 ? 15.973 -7.313 -22.399 1.00 91.06 204 ALA A O 1
ATOM 1540 N N . ARG A 1 205 ? 14.108 -8.430 -21.826 1.00 87.12 205 ARG A N 1
ATOM 1541 C CA . ARG A 1 205 ? 13.186 -7.575 -22.587 1.00 87.12 205 ARG A CA 1
ATOM 1542 C C . ARG A 1 205 ? 12.783 -6.338 -21.786 1.00 87.12 205 ARG A C 1
ATOM 1544 O O . ARG A 1 205 ? 12.263 -5.401 -22.379 1.00 87.12 205 ARG A O 1
ATOM 1551 N N . GLY A 1 206 ? 13.085 -6.308 -20.487 1.00 88.12 206 GLY A N 1
ATOM 1552 C CA . GLY A 1 206 ? 12.751 -5.202 -19.595 1.00 88.12 206 GLY A CA 1
ATOM 1553 C C . GLY A 1 206 ? 11.412 -5.384 -18.887 1.00 88.12 206 GLY A C 1
ATOM 1554 O O . GLY A 1 206 ? 10.883 -4.413 -18.350 1.00 88.12 206 GLY A O 1
ATOM 1555 N N . ASN A 1 207 ? 10.860 -6.602 -18.865 1.00 91.19 207 ASN A N 1
ATOM 1556 C CA . ASN A 1 207 ? 9.698 -6.898 -18.035 1.00 91.19 207 ASN A CA 1
ATOM 1557 C C . ASN A 1 207 ? 10.088 -6.802 -16.560 1.00 91.19 207 ASN A C 1
ATOM 1559 O O . ASN A 1 207 ? 11.164 -7.261 -16.164 1.00 91.19 207 ASN A O 1
ATOM 1563 N N . VAL A 1 208 ? 9.217 -6.210 -15.746 1.00 95.75 208 VAL A N 1
ATOM 1564 C CA . VAL A 1 208 ? 9.473 -5.994 -14.319 1.00 95.75 208 VAL A CA 1
ATOM 1565 C C . VAL A 1 208 ? 8.304 -6.466 -13.463 1.00 95.75 208 VAL A C 1
ATOM 1567 O O . VAL A 1 208 ? 7.143 -6.342 -13.851 1.00 95.75 208 VAL A O 1
ATOM 1570 N N . THR A 1 209 ? 8.617 -6.978 -12.276 1.00 95.44 209 THR A N 1
ATOM 1571 C CA . THR A 1 209 ? 7.664 -7.158 -11.175 1.00 95.44 209 THR A CA 1
ATOM 1572 C C . THR A 1 209 ? 7.876 -6.055 -10.155 1.00 95.44 209 THR A C 1
ATOM 1574 O O . THR A 1 209 ? 9.017 -5.768 -9.784 1.00 95.44 209 THR A O 1
ATOM 1577 N N . ILE A 1 210 ? 6.786 -5.463 -9.683 1.00 95.81 210 ILE A N 1
ATOM 1578 C CA . ILE A 1 210 ? 6.800 -4.393 -8.687 1.00 95.81 210 ILE A CA 1
ATOM 1579 C C . ILE A 1 210 ? 6.204 -4.950 -7.395 1.00 95.81 210 ILE A C 1
ATOM 1581 O O . ILE A 1 210 ? 5.128 -5.540 -7.419 1.00 95.81 210 ILE A O 1
ATOM 1585 N N . ALA A 1 211 ? 6.906 -4.769 -6.281 1.00 94.19 211 ALA A N 1
ATOM 1586 C CA . ALA A 1 211 ? 6.443 -5.134 -4.950 1.00 94.19 211 ALA A CA 1
ATOM 1587 C C . ALA A 1 211 ? 6.608 -3.945 -4.001 1.00 94.19 211 ALA A C 1
ATOM 1589 O O . ALA A 1 211 ? 7.589 -3.206 -4.094 1.00 94.19 211 ALA A O 1
ATOM 1590 N N . SER A 1 212 ? 5.663 -3.756 -3.083 1.00 95.25 212 SER A N 1
ATOM 1591 C CA . SER A 1 212 ? 5.822 -2.778 -2.006 1.00 95.25 212 SER A CA 1
ATOM 1592 C C . SER A 1 212 ? 6.755 -3.323 -0.931 1.00 95.25 212 SER A C 1
ATOM 1594 O O . SER A 1 212 ? 6.703 -4.509 -0.615 1.00 95.25 212 SER A O 1
ATOM 1596 N N . THR A 1 213 ? 7.607 -2.470 -0.358 1.00 96.19 213 THR A N 1
ATOM 1597 C CA . THR A 1 213 ? 8.380 -2.822 0.848 1.00 96.19 213 THR A CA 1
ATOM 1598 C C . THR A 1 213 ? 7.645 -2.445 2.134 1.00 96.19 213 THR A C 1
ATOM 1600 O O . THR A 1 213 ? 8.101 -2.780 3.222 1.00 96.19 213 THR A O 1
ATOM 1603 N N . GLN A 1 214 ? 6.529 -1.724 2.012 1.00 96.81 214 GLN A N 1
ATOM 1604 C CA . GLN A 1 214 ? 5.658 -1.293 3.103 1.00 96.81 214 GLN A CA 1
ATOM 1605 C C . GLN A 1 214 ? 4.268 -1.909 2.930 1.00 96.81 214 GLN A C 1
ATOM 1607 O O . GLN A 1 214 ? 3.789 -2.059 1.806 1.00 96.81 214 GLN A O 1
ATOM 1612 N N . ALA A 1 215 ? 3.601 -2.207 4.036 1.00 96.38 215 ALA A N 1
ATOM 1613 C CA . ALA A 1 215 ? 2.171 -2.454 4.041 1.00 96.38 215 ALA A CA 1
ATOM 1614 C C . ALA A 1 215 ? 1.422 -1.148 3.772 1.00 96.38 215 ALA A C 1
ATOM 1616 O O . ALA A 1 215 ? 1.717 -0.130 4.399 1.00 96.38 215 ALA A O 1
ATOM 1617 N N . VAL A 1 216 ? 0.442 -1.191 2.871 1.00 96.44 216 VAL A N 1
ATOM 1618 C CA . VAL A 1 216 ? -0.519 -0.107 2.637 1.00 96.44 216 VAL A CA 1
ATOM 1619 C C . VAL A 1 216 ? -1.899 -0.680 2.913 1.00 96.44 216 VAL A C 1
ATOM 1621 O O . VAL A 1 216 ? -2.419 -1.464 2.124 1.00 96.44 216 VAL A O 1
ATOM 1624 N N . ILE A 1 217 ? -2.464 -0.335 4.066 1.00 96.12 217 ILE A N 1
ATOM 1625 C CA . ILE A 1 217 ? -3.678 -0.970 4.577 1.00 96.12 217 ILE A CA 1
ATOM 1626 C C . ILE A 1 217 ? -4.813 0.054 4.572 1.00 96.12 217 ILE A C 1
ATOM 1628 O O . ILE A 1 217 ? -4.675 1.092 5.226 1.00 96.12 217 ILE A O 1
ATOM 1632 N N . PRO A 1 218 ? -5.927 -0.185 3.857 1.00 96.12 218 PRO A N 1
ATOM 1633 C CA . PRO A 1 218 ? -7.088 0.697 3.921 1.00 96.12 218 PRO A CA 1
ATOM 1634 C C . PRO A 1 218 ? -7.608 0.802 5.358 1.00 96.12 218 PRO A C 1
ATOM 1636 O O . PRO A 1 218 ? -7.810 -0.222 6.014 1.00 96.12 218 PRO A O 1
ATOM 1639 N N . LYS A 1 219 ? -7.866 2.025 5.837 1.00 95.94 219 LYS A N 1
ATOM 1640 C CA . LYS A 1 219 ? -8.358 2.284 7.202 1.00 95.94 219 LYS A CA 1
ATOM 1641 C C . LYS A 1 219 ? -9.596 1.440 7.520 1.00 95.94 219 LYS A C 1
ATOM 1643 O O . LYS A 1 219 ? -9.598 0.721 8.513 1.00 95.94 219 LYS A O 1
ATOM 1648 N N . GLY A 1 220 ? -10.584 1.435 6.623 1.00 95.88 220 GLY A N 1
ATOM 1649 C CA . GLY A 1 220 ? -11.821 0.671 6.810 1.00 95.88 220 GLY A CA 1
ATOM 1650 C C . GLY A 1 220 ? -11.609 -0.843 6.946 1.00 95.88 220 GLY A C 1
ATOM 1651 O O . GLY A 1 220 ? -12.344 -1.492 7.681 1.00 95.88 220 GLY A O 1
ATOM 1652 N N . ALA A 1 221 ? -10.579 -1.410 6.304 1.00 95.50 221 ALA A N 1
ATOM 1653 C CA . ALA A 1 221 ? -10.263 -2.834 6.438 1.00 95.50 221 ALA A CA 1
ATOM 1654 C C . ALA A 1 221 ? -9.687 -3.163 7.825 1.00 95.50 221 ALA A C 1
ATOM 1656 O O . ALA A 1 221 ? -10.036 -4.187 8.410 1.00 95.50 221 ALA A O 1
ATOM 1657 N N . VAL A 1 222 ? -8.837 -2.286 8.372 1.00 96.75 222 VAL A N 1
ATOM 1658 C CA . VAL A 1 222 ? -8.308 -2.462 9.733 1.00 96.75 222 VAL A CA 1
ATOM 1659 C C . VAL A 1 222 ? -9.392 -2.238 10.781 1.00 96.75 222 VAL A C 1
ATOM 1661 O O . VAL A 1 222 ? -9.477 -2.996 11.741 1.00 96.75 222 VAL A O 1
ATOM 1664 N N . GLU A 1 223 ? -10.235 -1.223 10.599 1.00 96.81 223 GLU A N 1
ATOM 1665 C CA . GLU A 1 223 ? -11.334 -0.937 11.524 1.00 96.81 223 GLU A CA 1
ATOM 1666 C C . GLU A 1 223 ? -12.341 -2.082 11.582 1.00 96.81 223 GLU A C 1
ATOM 1668 O O . GLU A 1 223 ? -12.744 -2.470 12.676 1.00 96.81 223 GLU A O 1
ATOM 1673 N N . ALA A 1 224 ? -12.678 -2.675 10.432 1.00 95.81 224 ALA A N 1
ATOM 1674 C CA . ALA A 1 224 ? -13.495 -3.882 10.378 1.00 95.81 224 ALA A CA 1
ATOM 1675 C C . ALA A 1 224 ? -12.820 -5.053 11.109 1.00 95.81 224 ALA A C 1
ATOM 1677 O O . ALA A 1 224 ? -13.449 -5.682 11.953 1.00 95.81 224 ALA A O 1
ATOM 1678 N N . PHE A 1 225 ? -11.524 -5.293 10.868 1.00 95.50 225 PHE A N 1
ATOM 1679 C CA . PHE A 1 225 ? -10.779 -6.356 11.550 1.00 95.50 225 PHE A CA 1
ATOM 1680 C C . PHE A 1 225 ? -10.776 -6.192 13.075 1.00 95.50 225 PHE A C 1
ATOM 1682 O O . PHE A 1 225 ? -11.024 -7.153 13.801 1.00 95.50 225 PHE A O 1
ATOM 1689 N N . VAL A 1 226 ? -10.515 -4.985 13.580 1.00 95.75 226 VAL A N 1
ATOM 1690 C CA . VAL A 1 226 ? -10.570 -4.715 15.024 1.00 95.75 226 VAL A CA 1
ATOM 1691 C C . VAL A 1 226 ? -12.003 -4.870 15.537 1.00 95.75 226 VAL A C 1
ATOM 1693 O O . VAL A 1 226 ? -12.197 -5.497 16.572 1.00 95.75 226 VAL A O 1
ATOM 1696 N N . GLY A 1 227 ? -12.997 -4.371 14.796 1.00 94.94 227 GLY A N 1
ATOM 1697 C CA . GLY A 1 227 ? -14.421 -4.488 15.119 1.00 94.94 227 GLY A CA 1
ATOM 1698 C C . GLY A 1 227 ? -14.908 -5.935 15.252 1.00 94.94 227 GLY A C 1
ATOM 1699 O O . GLY A 1 227 ? -15.689 -6.241 16.145 1.00 94.94 227 GLY A O 1
ATOM 1700 N N . GLU A 1 228 ? -14.405 -6.842 14.414 1.00 94.19 228 GLU A N 1
ATOM 1701 C CA . GLU A 1 228 ? -14.711 -8.279 14.473 1.00 94.19 228 GLU A CA 1
ATOM 1702 C C . GLU A 1 228 ? -14.026 -9.004 15.645 1.00 94.19 228 GLU A C 1
ATOM 1704 O O . GLU A 1 228 ? -14.450 -10.095 16.024 1.00 94.19 228 GLU A O 1
ATOM 1709 N N . ASN A 1 229 ? -12.968 -8.422 16.221 1.00 92.81 229 ASN A N 1
ATOM 1710 C CA . ASN A 1 229 ? -12.193 -9.021 17.314 1.00 92.81 229 ASN A CA 1
ATOM 1711 C C . ASN A 1 229 ? -12.486 -8.399 18.691 1.00 92.81 229 ASN A C 1
ATOM 1713 O O . ASN A 1 229 ? -11.910 -8.837 19.688 1.00 92.81 229 ASN A O 1
ATOM 1717 N N . VAL A 1 230 ? -13.370 -7.401 18.770 1.00 90.69 230 VAL A N 1
ATOM 1718 C CA . VAL A 1 230 ? -13.870 -6.863 20.044 1.00 90.69 230 VAL A CA 1
ATOM 1719 C C . VAL A 1 230 ? -15.170 -7.558 20.452 1.00 90.69 230 VAL A C 1
ATOM 1721 O O . VAL A 1 230 ? -16.008 -7.896 19.623 1.00 90.69 230 VAL A O 1
ATOM 1724 N N . THR A 1 231 ? -15.357 -7.771 21.756 1.00 85.50 231 THR A N 1
ATOM 1725 C CA . THR A 1 231 ? -16.500 -8.529 22.303 1.00 85.50 231 THR A CA 1
ATOM 1726 C C . THR A 1 231 ? -17.842 -7.804 22.157 1.00 85.50 231 THR A C 1
ATOM 1728 O O . THR A 1 231 ? -18.895 -8.438 22.192 1.00 85.50 231 THR A O 1
ATOM 1731 N N . LEU A 1 232 ? -17.823 -6.477 22.028 1.00 84.38 232 LEU A N 1
ATOM 1732 C CA . LEU A 1 232 ? -19.013 -5.630 21.991 1.00 84.38 232 LEU A CA 1
ATOM 1733 C C . LEU A 1 232 ? -19.001 -4.742 20.742 1.00 84.38 232 LEU A C 1
ATOM 1735 O O . LEU A 1 232 ? -17.920 -4.353 20.295 1.00 84.38 232 LEU A O 1
ATOM 1739 N N . PRO A 1 233 ? -20.180 -4.360 20.212 1.00 86.94 233 PRO A N 1
ATOM 1740 C CA . PRO A 1 233 ? -20.273 -3.372 19.146 1.00 86.94 233 PRO A CA 1
ATOM 1741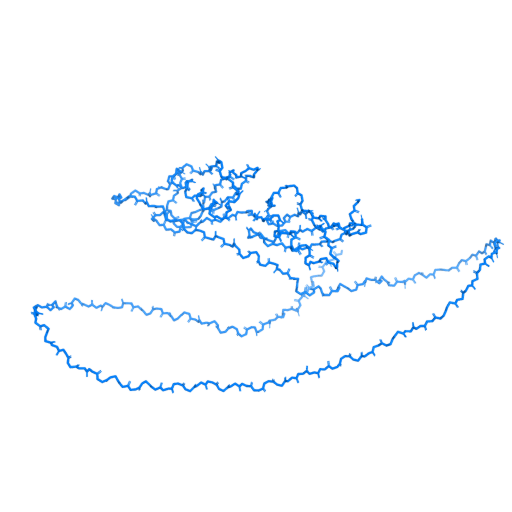 C C . PRO A 1 233 ? -19.556 -2.083 19.552 1.00 86.94 233 PRO A C 1
ATOM 1743 O O . PRO A 1 233 ? -19.937 -1.422 20.520 1.00 86.94 233 PRO A O 1
ATOM 1746 N N . ALA A 1 234 ? -18.512 -1.736 18.810 1.00 94.69 234 ALA A N 1
ATOM 1747 C CA . ALA A 1 234 ? -17.708 -0.556 19.067 1.00 94.69 234 ALA A CA 1
ATOM 1748 C C . ALA A 1 234 ? -17.479 0.219 17.777 1.00 94.69 234 ALA A C 1
ATOM 1750 O O . ALA A 1 234 ? -17.298 -0.356 16.701 1.00 94.69 234 ALA A O 1
ATOM 1751 N N . LYS A 1 235 ? -17.428 1.544 17.894 1.00 97.00 235 LYS A N 1
ATOM 1752 C CA . LYS A 1 235 ? -16.904 2.391 16.830 1.00 97.00 235 LYS A CA 1
ATOM 1753 C C . LYS A 1 235 ? -15.385 2.387 16.934 1.00 97.00 235 LYS A C 1
ATOM 1755 O O . LYS A 1 235 ? -14.839 2.922 17.898 1.00 97.00 235 LYS A O 1
ATOM 1760 N N . VAL A 1 236 ? -14.718 1.786 15.958 1.00 97.75 236 VAL A N 1
ATOM 1761 C CA . VAL A 1 236 ? -13.255 1.766 15.884 1.00 97.75 236 VAL A CA 1
ATOM 1762 C C . VAL A 1 236 ? -12.763 2.997 15.126 1.00 97.75 236 VAL A C 1
ATOM 1764 O O . VAL A 1 236 ? -13.347 3.364 14.111 1.00 97.75 236 VAL A O 1
ATOM 1767 N N . ASP A 1 237 ? -11.709 3.632 15.634 1.00 97.81 237 ASP A N 1
ATOM 1768 C CA . ASP A 1 237 ? -10.949 4.681 14.958 1.00 97.81 237 ASP A CA 1
ATOM 1769 C C . ASP A 1 237 ? -9.457 4.330 14.946 1.00 97.81 237 ASP A C 1
ATOM 1771 O O . ASP A 1 237 ? -8.810 4.263 15.994 1.00 97.81 237 ASP A O 1
ATOM 1775 N N . CYS A 1 238 ? -8.904 4.120 13.754 1.00 97.44 238 CYS A N 1
ATOM 1776 C CA . CYS A 1 238 ? -7.475 3.859 13.542 1.00 97.44 238 CYS A CA 1
ATOM 1777 C C . CYS A 1 238 ? -6.678 5.112 13.115 1.00 97.44 238 CYS A C 1
ATOM 1779 O O . CYS A 1 238 ? -5.613 5.001 12.503 1.00 97.44 238 CYS A O 1
ATOM 1781 N N . GLY A 1 239 ? -7.190 6.311 13.416 1.00 96.88 239 GLY A N 1
ATOM 1782 C CA . GLY A 1 239 ? -6.551 7.594 13.119 1.00 96.88 239 GLY A CA 1
ATOM 1783 C C . GLY A 1 239 ? -7.121 8.282 11.873 1.00 96.88 239 GLY A C 1
ATOM 1784 O O . GLY A 1 239 ? -7.904 7.701 11.129 1.00 96.88 239 GLY A O 1
ATOM 1785 N N . PRO A 1 240 ? -6.757 9.545 11.596 1.00 96.00 240 PRO A N 1
ATOM 1786 C CA . PRO A 1 240 ? -7.454 10.369 10.601 1.00 96.00 240 PRO A CA 1
ATOM 1787 C C . PRO A 1 240 ? -7.147 9.996 9.143 1.00 96.00 240 PRO A C 1
ATOM 1789 O O . PRO A 1 240 ? 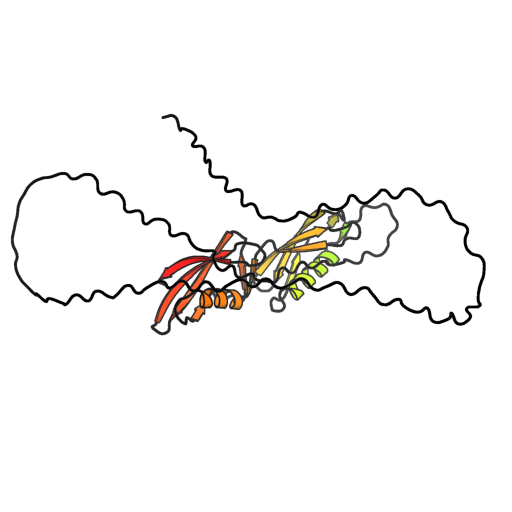-7.870 10.400 8.235 1.00 96.00 240 PRO A O 1
ATOM 1792 N N . ALA A 1 241 ? -6.063 9.260 8.897 1.00 95.62 241 ALA A N 1
ATOM 1793 C CA . ALA A 1 241 ? -5.606 8.955 7.550 1.00 95.62 241 ALA A CA 1
ATOM 1794 C C . ALA A 1 241 ? -6.432 7.816 6.916 1.00 95.62 241 ALA A C 1
ATOM 1796 O O . ALA A 1 241 ? -6.691 6.818 7.583 1.00 95.62 241 ALA A O 1
ATOM 1797 N N . PRO A 1 242 ? -6.794 7.896 5.621 1.00 95.44 242 PRO A N 1
ATOM 1798 C CA . PRO A 1 242 ? -7.578 6.850 4.949 1.00 95.44 242 PRO A CA 1
ATOM 1799 C C . PRO A 1 242 ? -6.808 5.534 4.752 1.00 95.44 242 PRO A C 1
ATOM 1801 O O . PRO A 1 242 ? -7.410 4.500 4.467 1.00 95.44 242 PRO A O 1
ATOM 1804 N N . TYR A 1 243 ? -5.485 5.567 4.919 1.00 96.69 243 TYR A N 1
ATOM 1805 C CA . TYR A 1 243 ? -4.599 4.413 4.828 1.00 96.69 243 TYR A CA 1
ATOM 1806 C C . TYR A 1 243 ? -3.603 4.411 5.985 1.00 96.69 243 TYR A C 1
ATOM 1808 O O . TYR A 1 243 ? -3.100 5.459 6.396 1.00 96.69 243 TYR A O 1
ATOM 1816 N N . VAL A 1 244 ? -3.263 3.214 6.450 1.00 96.56 244 VAL A N 1
ATOM 1817 C CA . VAL A 1 244 ? -2.151 2.959 7.363 1.00 96.56 244 VAL A CA 1
ATOM 1818 C C . VAL A 1 244 ? -0.976 2.450 6.533 1.00 96.56 244 VAL A C 1
ATOM 1820 O O . VAL A 1 244 ? -1.064 1.390 5.913 1.00 96.56 244 VAL A O 1
ATOM 1823 N N . VAL A 1 245 ? 0.122 3.211 6.504 1.00 96.88 245 VAL A N 1
ATOM 1824 C CA . VAL A 1 245 ? 1.362 2.825 5.813 1.00 96.88 245 VAL A CA 1
ATOM 1825 C C . VAL A 1 245 ? 2.449 2.539 6.839 1.00 96.88 245 VAL A C 1
ATOM 1827 O O . VAL A 1 245 ? 2.812 3.426 7.618 1.00 96.88 245 VAL A O 1
ATOM 1830 N N . ARG A 1 246 ? 2.947 1.303 6.862 1.00 97.75 246 ARG A N 1
ATOM 1831 C CA . ARG A 1 246 ? 3.883 0.803 7.881 1.00 97.75 246 ARG A CA 1
ATOM 1832 C C . ARG A 1 246 ? 4.826 -0.247 7.304 1.00 97.75 246 ARG A C 1
ATOM 1834 O O . ARG A 1 246 ? 4.482 -0.944 6.350 1.00 97.75 246 ARG A O 1
ATOM 1841 N N . LEU A 1 247 ? 6.024 -0.361 7.861 1.00 96.94 247 LEU A N 1
ATOM 1842 C CA . LEU A 1 247 ? 6.935 -1.462 7.546 1.00 96.94 247 LEU A CA 1
ATOM 1843 C C . LEU A 1 247 ? 6.494 -2.749 8.266 1.00 96.94 247 LEU A C 1
ATOM 1845 O O . LEU A 1 247 ? 5.882 -2.679 9.333 1.00 96.94 247 LEU A O 1
ATOM 1849 N N . PRO A 1 248 ? 6.824 -3.935 7.725 1.00 97.31 248 PRO A N 1
ATOM 1850 C CA . PRO A 1 248 ? 6.673 -5.187 8.462 1.00 97.31 248 PRO A CA 1
ATOM 1851 C C . PRO A 1 248 ? 7.372 -5.120 9.828 1.00 97.31 248 PRO A C 1
ATOM 1853 O O . PRO A 1 248 ? 8.528 -4.710 9.919 1.00 97.31 248 PRO A O 1
ATOM 1856 N N . GLY A 1 249 ? 6.664 -5.523 10.880 1.00 97.00 249 GLY A N 1
ATOM 1857 C CA . GLY A 1 249 ? 7.096 -5.471 12.277 1.00 97.00 249 GLY A CA 1
ATOM 1858 C C . GLY A 1 249 ? 6.712 -4.190 13.023 1.00 97.00 249 GLY A C 1
ATOM 1859 O O . GLY A 1 249 ? 6.725 -4.195 14.253 1.00 97.00 249 GLY A O 1
ATOM 1860 N N . GLU A 1 250 ? 6.331 -3.110 12.331 1.00 98.00 250 GLU A N 1
ATOM 1861 C CA . GLU A 1 250 ? 5.877 -1.887 13.000 1.00 98.00 250 GLU A CA 1
ATOM 1862 C C . GLU A 1 250 ? 4.493 -2.061 13.628 1.00 98.00 250 GLU A C 1
ATOM 1864 O O . GLU A 1 250 ? 3.650 -2.833 13.153 1.00 98.00 250 GLU A O 1
ATOM 1869 N N . THR A 1 251 ? 4.256 -1.297 14.695 1.00 97.75 251 THR A N 1
ATOM 1870 C CA . THR A 1 251 ? 2.978 -1.267 15.395 1.00 97.75 251 THR A CA 1
ATOM 1871 C C . THR A 1 251 ? 2.227 0.038 15.178 1.00 97.75 251 THR A C 1
ATOM 1873 O O . THR A 1 251 ? 2.789 1.077 14.821 1.00 97.75 251 THR A O 1
ATOM 1876 N N . PHE A 1 252 ? 0.916 -0.023 15.371 1.00 97.88 252 PHE A N 1
ATOM 1877 C CA . PHE A 1 252 ? 0.043 1.141 15.432 1.00 97.88 252 PHE A CA 1
ATOM 1878 C C . PHE A 1 252 ? -1.178 0.814 16.291 1.00 97.88 252 PHE A C 1
ATOM 1880 O O . PHE A 1 252 ? -1.453 -0.354 16.571 1.00 97.88 252 PHE A O 1
ATOM 1887 N N . THR A 1 253 ? -1.890 1.841 16.741 1.00 97.69 253 THR A N 1
ATOM 1888 C CA . THR A 1 253 ? -3.029 1.683 17.644 1.00 97.69 253 THR A CA 1
ATOM 1889 C C . THR A 1 253 ? -4.335 2.068 16.964 1.00 97.69 253 THR A C 1
ATOM 1891 O O . THR A 1 253 ? -4.379 2.972 16.130 1.00 97.69 253 THR A O 1
ATOM 1894 N N . CYS A 1 254 ? -5.403 1.374 17.344 1.00 97.94 254 CYS A N 1
ATOM 1895 C CA . CYS A 1 254 ? -6.779 1.735 17.037 1.00 97.94 254 CYS A CA 1
ATOM 1896 C C . CYS A 1 254 ? -7.561 1.866 18.342 1.00 97.94 254 CYS A C 1
ATOM 1898 O O . CYS A 1 254 ? -7.366 1.076 19.266 1.00 97.94 254 CYS A O 1
ATOM 1900 N N . THR A 1 255 ? -8.461 2.838 18.412 1.00 97.62 255 THR A N 1
ATOM 1901 C CA . THR A 1 255 ? -9.317 3.069 19.577 1.00 97.62 255 THR A CA 1
ATOM 1902 C C . THR A 1 255 ? -10.730 2.599 19.266 1.00 97.62 255 THR A C 1
ATOM 1904 O O . THR A 1 255 ? -11.366 3.114 18.353 1.00 97.62 255 THR A O 1
ATOM 1907 N N . ALA A 1 256 ? -11.236 1.638 20.029 1.00 97.38 256 ALA A N 1
ATOM 1908 C CA . ALA A 1 256 ? -12.615 1.176 19.992 1.00 97.38 256 ALA A CA 1
ATOM 1909 C C . ALA A 1 256 ? -13.420 1.897 21.082 1.00 97.38 256 ALA A C 1
ATOM 1911 O O . ALA A 1 256 ? -13.068 1.819 22.256 1.00 97.38 256 ALA A O 1
ATOM 1912 N N . LYS A 1 257 ? -14.484 2.611 20.706 1.00 96.94 257 LYS A N 1
ATOM 1913 C CA . LYS A 1 257 ? -15.407 3.278 21.638 1.00 96.94 257 LYS A CA 1
ATOM 1914 C C . LYS A 1 257 ? -16.728 2.524 21.712 1.00 96.94 257 LYS A C 1
ATOM 1916 O O . LYS A 1 257 ? -17.348 2.283 20.672 1.00 96.94 257 LYS A O 1
ATOM 1921 N N . PHE A 1 258 ? -17.158 2.189 22.922 1.00 95.25 258 PHE A N 1
ATOM 1922 C CA . PHE A 1 258 ? -18.414 1.492 23.183 1.00 95.25 258 PHE A CA 1
ATOM 1923 C C . PHE A 1 258 ? -19.560 2.481 23.433 1.00 95.25 258 PHE A C 1
ATOM 1925 O O . PHE A 1 258 ? -19.350 3.678 23.640 1.00 95.25 258 PHE A O 1
ATOM 1932 N N . ALA A 1 259 ? -20.795 1.979 23.394 1.00 94.88 259 ALA A N 1
ATOM 1933 C CA . ALA A 1 259 ? -21.995 2.795 23.583 1.00 94.88 259 ALA A CA 1
ATOM 1934 C C . ALA A 1 259 ? -22.129 3.377 25.004 1.00 94.88 259 ALA A C 1
ATOM 1936 O O . ALA A 1 259 ? -22.789 4.396 25.182 1.00 94.88 259 ALA A O 1
ATOM 1937 N N . ASP A 1 260 ? -21.489 2.759 25.998 1.00 93.31 260 ASP A N 1
ATOM 1938 C CA . ASP A 1 260 ? -21.459 3.220 27.392 1.00 93.31 260 ASP A CA 1
ATOM 1939 C C . ASP A 1 260 ? -20.432 4.342 27.645 1.00 93.31 260 ASP A C 1
ATOM 1941 O O . ASP A 1 260 ? -20.288 4.814 28.770 1.00 93.31 260 ASP A O 1
ATOM 1945 N N . GLY A 1 261 ? -19.718 4.780 26.602 1.00 93.25 261 GLY A N 1
ATOM 1946 C CA . GLY A 1 261 ? -18.687 5.813 26.684 1.00 93.25 261 GLY A CA 1
ATOM 1947 C C . GLY A 1 261 ? -17.311 5.298 27.105 1.00 93.25 261 GLY A C 1
ATOM 1948 O O . GLY A 1 261 ? -16.346 6.060 27.037 1.00 93.25 261 GLY A O 1
ATOM 1949 N N . THR A 1 262 ? -17.183 4.022 27.481 1.00 94.88 262 THR A N 1
ATOM 1950 C CA . THR A 1 262 ? -15.876 3.407 27.725 1.00 94.88 262 THR A CA 1
ATOM 1951 C C . THR A 1 262 ? -15.143 3.153 26.407 1.00 94.88 262 THR A C 1
ATOM 1953 O O . THR A 1 262 ? -15.731 3.128 25.317 1.00 94.88 262 THR A O 1
ATOM 1956 N N . GLY A 1 263 ? -13.824 2.989 26.487 1.00 95.00 263 GLY A N 1
ATOM 1957 C CA . GLY A 1 263 ? -12.994 2.734 25.320 1.00 95.00 263 GLY A CA 1
ATOM 1958 C C . GLY A 1 263 ? -11.917 1.696 25.581 1.00 95.00 263 GLY A C 1
ATOM 1959 O O . GLY A 1 263 ? -11.384 1.575 26.683 1.00 95.00 263 GLY A O 1
ATOM 1960 N N . GLN A 1 264 ? -11.568 0.969 24.529 1.00 96.12 264 GLN A N 1
ATOM 1961 C CA . GLN A 1 264 ? -10.408 0.093 24.480 1.00 96.12 264 GLN A CA 1
ATOM 1962 C C . GLN A 1 264 ? -9.449 0.566 23.397 1.00 96.12 264 GLN A C 1
ATOM 1964 O O . GLN A 1 264 ? -9.855 1.083 22.359 1.00 96.12 264 GLN A O 1
ATOM 1969 N N . GLN A 1 265 ? -8.161 0.369 23.630 1.00 96.50 265 GLN A N 1
ATOM 1970 C CA . GLN A 1 265 ? -7.120 0.573 22.642 1.00 96.50 265 GLN A CA 1
ATOM 1971 C C . GLN A 1 265 ? -6.556 -0.785 22.231 1.00 96.50 265 GLN A C 1
ATOM 1973 O O . GLN A 1 265 ? -6.058 -1.541 23.063 1.00 96.50 265 GLN A O 1
ATOM 1978 N N . ALA A 1 266 ? -6.629 -1.092 20.940 1.00 96.25 266 ALA A N 1
ATOM 1979 C CA . ALA A 1 266 ? -5.998 -2.259 20.344 1.00 96.25 266 ALA A CA 1
ATOM 1980 C C . ALA A 1 266 ? -4.663 -1.844 19.718 1.00 96.25 266 ALA A C 1
ATOM 1982 O O . ALA A 1 266 ? -4.620 -0.920 18.905 1.00 96.25 266 ALA A O 1
ATOM 1983 N N . THR A 1 267 ? -3.581 -2.535 20.070 1.00 97.00 267 THR A N 1
ATOM 1984 C CA . THR A 1 267 ? -2.289 -2.410 19.384 1.00 97.00 267 THR A CA 1
ATOM 1985 C C . THR A 1 267 ? -2.194 -3.495 18.327 1.00 97.00 267 THR A C 1
ATOM 1987 O O . THR A 1 267 ? -2.354 -4.680 18.622 1.00 97.00 267 THR A O 1
ATOM 1990 N N . LEU A 1 268 ? -1.926 -3.090 17.092 1.00 97.56 268 LEU A N 1
ATOM 1991 C CA . LEU A 1 268 ? -1.737 -3.976 15.958 1.00 97.56 268 LEU A CA 1
ATOM 1992 C C . LEU A 1 268 ? -0.273 -3.980 15.540 1.00 97.56 268 LEU A C 1
ATOM 1994 O O . LEU A 1 268 ? 0.400 -2.955 15.616 1.00 97.56 268 LEU A O 1
ATOM 1998 N N . THR A 1 269 ? 0.196 -5.122 15.048 1.00 97.50 269 THR A N 1
ATOM 1999 C CA . THR A 1 269 ? 1.511 -5.287 14.426 1.00 97.50 269 THR A CA 1
ATOM 2000 C C . THR A 1 269 ? 1.334 -5.725 12.983 1.00 97.50 269 THR A C 1
ATOM 2002 O O . THR A 1 269 ? 0.590 -6.666 12.699 1.00 97.50 269 THR A O 1
ATOM 2005 N N . VAL A 1 270 ? 2.040 -5.057 12.075 1.00 97.38 270 VAL A N 1
ATOM 2006 C CA . VAL A 1 270 ? 2.096 -5.437 10.662 1.00 97.38 270 VAL A CA 1
ATOM 2007 C C . VAL A 1 270 ? 2.992 -6.657 10.503 1.00 97.38 270 VAL A C 1
ATOM 2009 O O . VAL A 1 270 ? 4.147 -6.640 10.913 1.00 97.38 270 VAL A O 1
ATOM 2012 N N . ILE A 1 271 ? 2.474 -7.724 9.907 1.00 96.00 271 ILE A N 1
ATOM 2013 C CA . ILE A 1 271 ? 3.202 -8.983 9.711 1.00 96.00 271 ILE A CA 1
ATOM 2014 C C . ILE A 1 271 ? 4.071 -8.899 8.453 1.00 96.00 271 ILE A C 1
ATOM 2016 O O . ILE A 1 271 ? 5.226 -9.318 8.467 1.00 96.00 271 ILE A O 1
ATOM 2020 N N . ASP A 1 272 ? 3.537 -8.346 7.362 1.00 95.56 272 ASP A N 1
ATOM 2021 C CA . ASP A 1 272 ? 4.206 -8.312 6.062 1.00 95.56 272 ASP A CA 1
ATOM 2022 C C . ASP A 1 272 ? 3.787 -7.107 5.204 1.00 95.56 272 ASP A C 1
ATOM 2024 O O . ASP A 1 272 ? 2.893 -6.338 5.551 1.00 95.56 272 ASP A O 1
ATOM 2028 N N . ALA A 1 273 ? 4.447 -6.937 4.054 1.00 94.50 273 ALA A N 1
ATOM 2029 C CA . ALA A 1 273 ? 4.176 -5.838 3.128 1.00 94.50 273 ALA A CA 1
ATOM 2030 C C . ALA A 1 273 ? 2.861 -6.002 2.341 1.00 94.50 273 ALA A C 1
ATOM 2032 O O . ALA A 1 273 ? 2.502 -5.114 1.569 1.00 94.50 273 ALA A O 1
ATOM 2033 N N . LEU A 1 274 ? 2.140 -7.116 2.522 1.00 90.00 274 LEU A N 1
ATOM 2034 C CA . LEU A 1 274 ? 0.813 -7.325 1.937 1.00 90.00 274 LEU A CA 1
ATOM 2035 C C . LEU A 1 274 ? -0.290 -6.687 2.787 1.00 90.00 274 LEU A C 1
ATOM 2037 O O . LEU A 1 274 ? -1.443 -6.664 2.368 1.00 90.00 274 LEU A O 1
ATOM 2041 N N . GLY A 1 275 ? 0.054 -6.160 3.965 1.00 94.38 275 GLY A N 1
ATOM 2042 C CA . GLY A 1 275 ? -0.908 -5.537 4.866 1.00 94.38 275 GLY A CA 1
ATOM 2043 C C . GLY A 1 275 ? -1.583 -6.509 5.820 1.00 94.38 275 GLY A C 1
ATOM 2044 O O . GLY A 1 275 ? -2.580 -6.144 6.439 1.00 94.38 275 GLY A O 1
ATOM 2045 N N . ASN A 1 276 ? -1.043 -7.720 5.981 1.00 93.56 276 ASN A N 1
ATOM 2046 C CA . ASN A 1 276 ? -1.513 -8.618 7.027 1.00 93.56 276 ASN A CA 1
ATOM 2047 C C . ASN A 1 276 ? -1.134 -8.041 8.398 1.00 93.56 276 ASN A C 1
ATOM 2049 O O . ASN A 1 276 ? 0.003 -7.615 8.615 1.00 93.56 276 ASN A O 1
ATOM 2053 N N . VAL A 1 277 ? -2.085 -8.034 9.331 1.00 96.75 277 VAL A N 1
ATOM 2054 C CA . VAL A 1 277 ? -1.913 -7.507 10.692 1.00 96.75 277 VAL A CA 1
ATOM 2055 C C . VAL A 1 277 ? -2.369 -8.523 11.731 1.00 96.75 277 VAL A C 1
ATOM 2057 O O . VAL A 1 277 ? -3.222 -9.366 11.465 1.00 96.75 277 VAL A O 1
ATOM 2060 N N . THR A 1 278 ? -1.806 -8.429 12.933 1.00 95.88 278 THR A N 1
ATOM 2061 C CA . THR A 1 278 ? -2.281 -9.141 14.127 1.00 95.88 278 THR A CA 1
ATOM 2062 C C . THR A 1 278 ? -2.471 -8.153 15.264 1.00 95.88 278 THR A C 1
ATOM 2064 O O . THR A 1 278 ? -1.674 -7.233 15.425 1.00 95.88 278 THR A O 1
ATOM 2067 N N . ILE A 1 279 ? -3.482 -8.380 16.097 1.00 96.00 279 ILE A N 1
ATOM 2068 C CA . ILE A 1 279 ? -3.610 -7.695 17.385 1.00 96.00 279 ILE A CA 1
ATOM 2069 C C . ILE A 1 279 ? -2.549 -8.280 18.326 1.00 96.00 279 ILE A C 1
ATOM 2071 O O . ILE A 1 279 ? -2.435 -9.504 18.451 1.00 96.00 279 ILE A O 1
ATOM 2075 N N . THR A 1 280 ? -1.729 -7.426 18.936 1.00 95.12 280 THR A N 1
ATOM 2076 C CA . THR A 1 280 ? -0.681 -7.825 19.891 1.00 95.12 280 THR A CA 1
ATOM 2077 C C . THR A 1 280 ? -1.037 -7.507 21.331 1.00 95.12 280 THR A C 1
ATOM 2079 O O . THR A 1 280 ? -0.633 -8.255 22.219 1.00 95.12 280 THR A O 1
ATOM 2082 N N . SER A 1 281 ? -1.833 -6.467 21.573 1.00 94.56 281 SER A N 1
ATOM 2083 C CA . SER A 1 281 ? -2.384 -6.169 22.893 1.00 94.56 281 SER A CA 1
ATOM 2084 C C . SER A 1 281 ? -3.711 -5.425 22.789 1.00 94.56 281 SER A C 1
ATOM 2086 O O . SER A 1 281 ? -3.986 -4.752 21.794 1.00 94.56 281 SER A O 1
ATOM 2088 N N . VAL A 1 282 ? -4.526 -5.548 23.835 1.00 95.31 282 VAL A N 1
ATOM 2089 C CA . VAL A 1 282 ? -5.730 -4.743 24.050 1.00 95.31 282 VAL A CA 1
ATOM 2090 C C . VAL A 1 282 ? -5.646 -4.187 25.465 1.00 95.31 282 VAL A C 1
ATOM 2092 O O . VAL A 1 282 ? -5.386 -4.935 26.406 1.00 95.31 282 VAL A O 1
ATOM 2095 N N . GLY A 1 283 ? -5.815 -2.878 25.607 1.00 92.94 283 GLY A N 1
ATOM 2096 C CA . GLY A 1 283 ? -5.823 -2.178 26.889 1.00 92.94 283 GLY A CA 1
ATOM 2097 C C . GLY A 1 283 ? -6.997 -1.212 26.983 1.00 92.94 283 GLY A C 1
ATOM 2098 O O . GLY A 1 283 ? -7.720 -1.007 26.009 1.00 92.94 283 GLY A O 1
ATOM 2099 N N . ASN A 1 284 ? -7.191 -0.604 28.150 1.00 91.50 284 ASN A N 1
ATOM 2100 C CA . ASN A 1 284 ? -8.175 0.466 28.305 1.00 91.50 284 ASN A CA 1
ATOM 2101 C C . ASN A 1 284 ? -7.682 1.721 27.576 1.00 91.50 284 ASN A C 1
ATOM 2103 O O . ASN A 1 284 ? -6.492 2.040 27.630 1.00 91.50 284 ASN A O 1
ATOM 2107 N N . ALA A 1 285 ? -8.586 2.411 26.883 1.00 87.88 285 ALA A N 1
ATOM 2108 C CA . ALA A 1 285 ? -8.275 3.724 26.337 1.00 87.88 285 ALA A CA 1
ATOM 2109 C C . ALA A 1 285 ? -8.145 4.741 27.494 1.00 87.88 285 ALA A C 1
ATOM 2111 O O . ALA A 1 285 ? -8.901 4.625 28.463 1.00 87.88 285 ALA A O 1
ATOM 2112 N N . PRO A 1 286 ? -7.187 5.682 27.419 1.00 79.50 286 PRO A N 1
ATOM 2113 C CA . PRO A 1 286 ? -7.052 6.757 28.399 1.00 79.50 286 PRO A CA 1
ATOM 2114 C C . PRO A 1 286 ? -8.219 7.750 28.351 1.00 79.50 286 PRO A C 1
ATOM 2116 O O . PRO A 1 286 ? -8.865 7.867 27.281 1.00 79.50 286 PRO A O 1
#

Foldseek 3Di:
DDDDDDDDPDPPPPPPPPPPPDDDDPDDPDDDPDDDDDPDDPDDDDDDDDDDDDDDDDDDDDDDDDDDDDDDDDDDDDDDDDDDDDDDDDDDDDDDDDDDDDDDPPPPPDPDPPPDFPWPPLPQQQFDWDQQQDDDDDDDDQDKDAFPSVQVRVLVSVCVSCVPWAWDDKAWPGTWTLDAQTWTWMWIHTPPDTWIKIWGRHHSSRTITIATQKAKAFQVVVQVVVCVVDPARWRKAQDDDRIDIGGQQDKGWIWTAHPVRWIKIWIWGHHGNNRTIDTPDIGTDD

Secondary structure (DSSP, 8-state):
-PPPPPP--------------PPP-----PPPP-PPP--------------PPPPP-PPPPPPP---------------------------------------------------------------EEE------PPTTS-PEEEHHHHHHHHHHHHHHH-TTS-EEEEE--SEEE--TT-EEEEE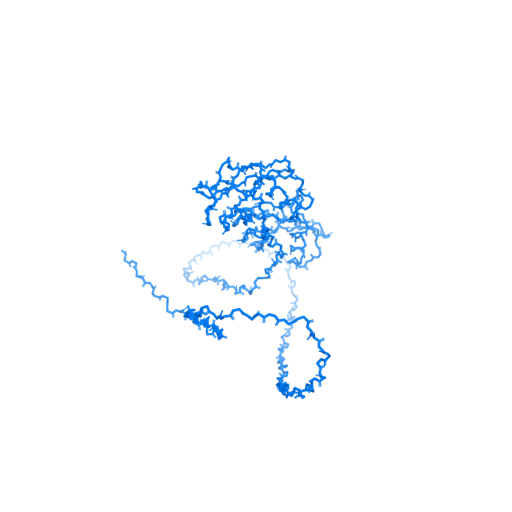EEETTEEEEEEEEE-STT--EEEEESSEEEEHHHHHHHHHHHSSS-EEEE--SSSEEEE-TT-EEEEEEEETTS-EEEEEEEE-STT--EEEEEEEE--

Sequence (286 aa):
MRHRAVRLDDEVRLRHRLAQLHRAAGHGRAGAARGPQPRHGAHRGALPDLRRTSRTRVPRRPRAPGRALLHELGRARPRAAPGLTDPDAHRGRRACCVRHHRDGPPLYPDPVPIGPRPTVIARLAVVVVVTVGALAAPAAAARTIEAKPLGKAVGAAVTAAYPDLPVTRVRCPRKVKAKPGTLARCSVRAGAFDLQLQVTVVDARGNVTIASTQAVIPKGAVEAFVGENVTLPAKVDCGPAPYVVRLPGETFTCTAKFADGTGQQATLTVIDALGNVTITSVGNAP